Protein AF-A0A520KBU7-F1 (afdb_monomer_lite)

Sequence (267 aa):
MVQATLFIEAQANQPGAAMRSLQKMVDDMQSSGVNIVDYEVSDEEKDEVEDNVAYSSFVEMTLEAPLREFLRLCMRVTPSSMEILEGEQEIPANDALYVMGDVCKIIGGCCESAGVRLPMPETQFGDEKQREPGIDEEELHEFLDEGYIHFKFVTKVAGDEDIVTRDILRVLNVMGTYVNKVKLKEDGDQSDGFSGLAAVEAIVPNIETLFEVVLHFSPLAMSIEYPEVLRFTLVDIQNLAINMSSLVTDITNYVATKRYKSLNERR

Radius of gyration: 21.59 Å; chains: 1; bounding box: 50×53×60 Å

pLDDT: mean 88.59, std 12.67, range [37.0, 98.56]

Secondary structure (DSSP, 8-state):
-EEEEEEEEEEESSTTHHHHHHHHHHHHHHHTT-EEEEEEEPPPEEEEETTEEEEEEEEEEEEEE-HHHHHHHHHHH--SEEEEEE--EEEEHHHHHHHHHHHHHHHHHHHHHHT--PPPPP--TT--S-SSS---HHHHHHHHHTT-EEEEEEEEEES-HHHHHHHHHHHHHHTT-EEEEEEEEE-S--SSS-EEEEEEEEEESSHHHHHHHHHHH--SEEEEEE-SEEEE-HHHHHHHHHHHHHHHHHHHHHHHHHHHHHHHTT-

Structure (mmCIF, N/CA/C/O backbone):
data_AF-A0A520KBU7-F1
#
_entry.id   AF-A0A520KBU7-F1
#
loop_
_atom_site.group_PDB
_atom_site.id
_atom_site.type_symbol
_atom_site.label_atom_id
_atom_site.label_alt_id
_atom_site.label_comp_id
_atom_site.label_asym_id
_atom_site.label_entity_id
_atom_site.label_seq_id
_atom_site.pdbx_PDB_ins_code
_atom_site.Cartn_x
_atom_site.Cartn_y
_atom_site.Cartn_z
_atom_site.occupancy
_atom_site.B_iso_or_equiv
_atom_site.auth_seq_id
_atom_site.auth_comp_id
_atom_site.auth_asym_id
_atom_site.auth_atom_id
_atom_site.pdbx_PDB_model_num
ATOM 1 N N . MET A 1 1 ? -9.820 -14.369 3.088 1.00 92.88 1 MET A N 1
ATOM 2 C CA . MET A 1 1 ? -10.311 -13.332 4.022 1.00 92.88 1 MET A CA 1
ATOM 3 C C . MET A 1 1 ? -9.161 -12.998 4.943 1.00 92.88 1 MET A C 1
ATOM 5 O O . MET A 1 1 ? -8.411 -13.910 5.252 1.00 92.88 1 MET A O 1
ATOM 9 N N . VAL A 1 2 ? -8.993 -11.734 5.311 1.00 97.25 2 VAL A N 1
ATOM 10 C CA . VAL A 1 2 ? -8.033 -11.287 6.324 1.00 97.25 2 VAL A CA 1
ATOM 11 C C . VAL A 1 2 ? -8.777 -11.183 7.646 1.00 97.25 2 VAL A C 1
ATOM 13 O O . VAL A 1 2 ? -9.834 -10.553 7.678 1.00 97.25 2 VAL A O 1
ATOM 16 N N . GLN A 1 3 ? -8.235 -11.794 8.693 1.00 98.12 3 GLN A N 1
ATOM 17 C CA . GLN A 1 3 ? -8.684 -11.630 10.069 1.00 98.12 3 GLN A CA 1
ATOM 18 C C . GLN A 1 3 ? -7.595 -10.892 10.842 1.00 98.12 3 GLN A C 1
ATOM 20 O O . GLN A 1 3 ? -6.426 -11.279 10.788 1.00 98.12 3 GLN A O 1
ATOM 25 N N . ALA A 1 4 ? -7.967 -9.823 11.537 1.00 97.88 4 ALA A N 1
ATOM 26 C CA . ALA A 1 4 ? -7.010 -8.992 12.251 1.00 97.88 4 ALA A CA 1
ATOM 27 C C . ALA A 1 4 ? -7.618 -8.369 13.502 1.00 97.88 4 ALA A C 1
ATOM 29 O O . ALA A 1 4 ? -8.793 -7.987 13.498 1.00 97.88 4 ALA A O 1
ATOM 30 N N . THR A 1 5 ? -6.777 -8.201 14.518 1.00 97.81 5 THR A N 1
ATOM 31 C CA . THR A 1 5 ? -7.067 -7.388 15.698 1.00 97.81 5 THR A CA 1
ATOM 32 C C . THR A 1 5 ? -6.482 -5.999 15.489 1.00 97.81 5 THR A C 1
ATOM 34 O O . THR A 1 5 ? -5.289 -5.852 15.229 1.00 97.81 5 THR A O 1
ATOM 37 N N . LEU A 1 6 ? -7.324 -4.972 15.562 1.00 97.44 6 LEU A N 1
ATOM 38 C CA . LEU A 1 6 ? -6.943 -3.570 15.445 1.00 97.44 6 LEU A CA 1
ATOM 39 C C . LEU A 1 6 ? -7.015 -2.898 16.813 1.00 97.44 6 LEU A C 1
ATOM 41 O O . LEU A 1 6 ? -8.004 -3.058 17.527 1.00 97.44 6 LEU A O 1
ATOM 45 N N . PHE A 1 7 ? -6.015 -2.075 17.113 1.00 96.75 7 PHE A N 1
ATOM 46 C CA . PHE A 1 7 ? -5.993 -1.205 18.282 1.00 96.75 7 PHE A CA 1
ATOM 47 C C . PHE A 1 7 ? -6.084 0.240 17.813 1.00 96.75 7 PHE A C 1
ATOM 49 O O . PHE A 1 7 ? -5.247 0.700 17.034 1.00 96.75 7 PHE A O 1
ATOM 56 N N . ILE A 1 8 ? -7.106 0.961 18.264 1.00 95.56 8 ILE A N 1
ATOM 57 C CA . ILE A 1 8 ? -7.345 2.349 17.859 1.00 95.56 8 ILE A CA 1
ATOM 58 C C . ILE A 1 8 ? -7.440 3.209 19.109 1.00 95.56 8 ILE A C 1
ATOM 60 O O . ILE A 1 8 ? -8.269 2.949 19.978 1.00 95.56 8 ILE A O 1
ATOM 64 N N . GLU A 1 9 ? -6.615 4.247 19.177 1.00 93.56 9 GLU A N 1
ATOM 65 C CA . GLU A 1 9 ? -6.618 5.212 20.273 1.00 93.56 9 GLU A CA 1
ATOM 66 C C . GLU A 1 9 ? -7.315 6.509 19.850 1.00 93.56 9 GLU A C 1
ATOM 68 O O . GLU A 1 9 ? -7.149 6.997 18.729 1.00 93.56 9 GLU A O 1
ATOM 73 N N . ALA A 1 10 ? -8.076 7.098 20.768 1.00 92.62 10 ALA A N 1
ATOM 74 C CA . ALA A 1 10 ? -8.594 8.448 20.626 1.00 92.62 10 ALA A CA 1
ATOM 75 C C . ALA A 1 10 ? -8.246 9.286 21.854 1.00 92.62 10 ALA A C 1
ATOM 77 O O . ALA A 1 10 ? -8.320 8.815 22.987 1.00 92.62 10 ALA A O 1
ATOM 78 N N . GLN A 1 11 ? -7.945 10.563 21.618 1.00 91.62 11 GLN A N 1
ATOM 79 C CA . GLN A 1 11 ? -7.709 11.548 22.666 1.00 91.62 11 GLN A CA 1
ATOM 80 C C . GLN A 1 11 ? -8.619 12.765 22.486 1.00 91.62 11 GLN A C 1
ATOM 82 O O . GLN A 1 11 ? -8.895 13.205 21.366 1.00 91.62 11 GLN A O 1
ATOM 87 N N . ALA A 1 12 ? -9.086 13.329 23.598 1.00 90.94 12 ALA A N 1
ATOM 88 C CA . ALA A 1 12 ? -9.949 14.502 23.619 1.00 90.94 12 ALA A CA 1
ATOM 89 C C . ALA A 1 12 ? -9.667 15.405 24.828 1.00 90.94 12 ALA A C 1
ATOM 91 O O . ALA A 1 12 ? -9.071 15.002 25.816 1.00 90.94 12 ALA A O 1
ATOM 92 N N . ASN A 1 13 ? -10.147 16.648 24.771 1.00 89.38 13 ASN A N 1
ATOM 93 C CA . ASN A 1 13 ? -10.040 17.621 25.866 1.00 89.38 13 ASN A CA 1
ATOM 94 C C . ASN A 1 13 ? -11.320 17.720 26.720 1.00 89.38 13 ASN A C 1
ATOM 96 O O . ASN A 1 13 ? -11.446 18.618 27.555 1.00 89.38 13 ASN A O 1
ATOM 100 N N . GLN A 1 14 ? -12.297 16.840 26.484 1.00 90.44 14 GLN A N 1
ATOM 101 C CA . GLN A 1 14 ? -13.576 16.815 27.188 1.00 90.44 14 GLN A CA 1
ATOM 102 C C . GLN A 1 14 ? -13.893 15.409 27.706 1.00 90.44 14 GLN A C 1
ATOM 104 O O . GLN A 1 14 ? -13.741 14.457 26.941 1.00 90.44 14 GLN A O 1
ATOM 109 N N . PRO A 1 15 ? -14.444 15.288 28.929 1.00 91.44 15 PRO A N 1
ATOM 110 C CA . PRO A 1 15 ? -14.872 14.004 29.468 1.00 91.44 15 PRO A CA 1
ATOM 111 C C . PRO A 1 15 ? -15.869 13.256 28.565 1.00 91.44 15 PRO A C 1
ATOM 113 O O . PRO A 1 15 ? -16.866 13.801 28.058 1.00 91.44 15 PRO A O 1
ATOM 116 N N . GLY A 1 16 ? -15.610 11.969 28.402 1.00 91.62 16 GLY A N 1
ATOM 117 C CA . GLY A 1 16 ? -16.318 10.982 27.599 1.00 91.62 16 GLY A CA 1
ATOM 118 C C . GLY A 1 16 ? -16.251 11.217 26.092 1.00 91.62 16 GLY A C 1
ATOM 119 O O . GLY A 1 16 ? -16.972 10.545 25.354 1.00 91.62 16 GLY A O 1
ATOM 120 N N . ALA A 1 17 ? -15.510 12.216 25.608 1.00 92.75 17 ALA A N 1
ATOM 121 C CA . ALA A 1 17 ? -15.493 12.537 24.185 1.00 92.75 17 ALA A CA 1
ATOM 122 C C . ALA A 1 17 ? -14.670 11.527 23.378 1.00 92.75 17 ALA A C 1
ATOM 124 O O . ALA A 1 17 ? -15.099 11.188 22.273 1.00 92.75 17 ALA A O 1
ATOM 125 N N . ALA A 1 18 ? -13.564 11.012 23.928 1.00 93.31 18 ALA A N 1
ATOM 126 C CA . ALA A 1 18 ? -12.753 9.996 23.261 1.00 93.31 18 ALA A CA 1
ATOM 127 C C . ALA A 1 18 ? -13.546 8.687 23.137 1.00 93.31 18 ALA A C 1
ATOM 129 O O . ALA A 1 18 ? -13.783 8.208 22.027 1.00 93.31 18 ALA A O 1
ATOM 130 N N . MET A 1 19 ? -14.095 8.207 24.257 1.00 95.06 19 MET A N 1
ATOM 131 C CA . MET A 1 19 ? -14.912 6.988 24.306 1.00 95.06 19 MET A CA 1
ATOM 132 C C . MET A 1 19 ? -16.133 7.063 23.370 1.00 95.06 19 MET A C 1
ATOM 134 O O . MET A 1 19 ? -16.386 6.146 22.592 1.00 95.06 19 MET A O 1
ATOM 138 N N . ARG A 1 20 ? -16.884 8.179 23.372 1.00 94.62 20 ARG A N 1
ATOM 139 C CA . ARG A 1 20 ? -18.032 8.358 22.455 1.00 94.62 20 ARG A CA 1
ATOM 140 C C . ARG A 1 20 ? -17.616 8.368 20.985 1.00 94.62 20 ARG A C 1
ATOM 142 O O . ARG A 1 20 ? -18.389 7.916 20.144 1.00 94.62 20 ARG A O 1
ATOM 149 N N . SER A 1 21 ? -16.440 8.912 20.671 1.00 94.62 21 SER A N 1
ATOM 150 C CA . SER A 1 21 ? -15.916 8.923 19.304 1.00 94.62 21 SER A CA 1
ATOM 151 C C . SER A 1 21 ? -15.596 7.508 18.826 1.00 94.62 21 SER A C 1
ATOM 153 O O . SER A 1 21 ? -15.982 7.148 17.715 1.00 94.62 21 SER A O 1
ATOM 155 N N . LEU A 1 22 ? -14.952 6.697 19.672 1.00 96.19 22 LEU A N 1
ATOM 156 C CA . LEU A 1 22 ? -14.642 5.299 19.365 1.00 96.19 22 LEU A CA 1
ATOM 157 C C . LEU A 1 22 ? -15.906 4.444 19.258 1.00 96.19 22 LEU A C 1
ATOM 159 O O . LEU A 1 22 ? -16.062 3.721 18.279 1.00 96.19 22 LEU A O 1
ATOM 163 N N . GLN A 1 23 ? -16.862 4.596 20.180 1.00 96.19 23 GLN A N 1
ATOM 164 C CA . GLN A 1 23 ? -18.132 3.869 20.096 1.00 96.19 23 GLN A CA 1
ATOM 165 C C . GLN A 1 23 ? -18.875 4.194 18.798 1.00 96.19 23 GLN A C 1
ATOM 167 O O . GLN A 1 23 ? -19.321 3.297 18.090 1.00 96.19 23 GLN A O 1
ATOM 172 N N . LYS A 1 24 ? -18.942 5.479 18.436 1.00 95.69 24 LYS A N 1
ATOM 173 C CA . LYS A 1 24 ? -19.554 5.892 17.174 1.00 95.69 24 LYS A CA 1
ATOM 174 C C . LYS A 1 24 ? -18.821 5.302 15.964 1.00 95.69 24 LYS A C 1
ATOM 176 O O . LYS A 1 24 ? -19.475 4.898 15.010 1.00 95.69 24 LYS A O 1
ATOM 181 N N . MET A 1 25 ? -17.488 5.252 15.991 1.00 95.81 25 MET A N 1
ATOM 182 C CA . MET A 1 25 ? -16.697 4.625 14.928 1.00 95.81 25 MET A CA 1
ATOM 183 C C . MET A 1 25 ? -17.085 3.152 14.750 1.00 95.81 25 MET A C 1
ATOM 185 O O . MET A 1 25 ? -17.328 2.731 13.619 1.00 95.81 25 MET A O 1
ATOM 189 N N . VAL A 1 26 ? -17.195 2.393 15.845 1.00 95.88 26 VAL A N 1
ATOM 190 C CA . VAL A 1 26 ? -17.628 0.986 15.816 1.00 95.88 26 VAL A CA 1
ATOM 191 C C . VAL A 1 26 ? -19.048 0.861 15.256 1.00 95.88 26 VAL A C 1
ATOM 193 O O . VAL A 1 26 ? -19.271 0.076 14.332 1.00 95.88 26 VAL A O 1
ATOM 196 N N . ASP A 1 27 ? -19.988 1.678 15.736 1.00 95.38 27 ASP A N 1
ATOM 197 C CA . ASP A 1 27 ? -21.384 1.671 15.274 1.00 95.38 27 ASP A CA 1
ATOM 198 C C . ASP A 1 27 ? -21.484 1.973 13.762 1.00 95.38 27 ASP A C 1
ATOM 200 O O . ASP A 1 27 ? -22.228 1.316 13.022 1.00 95.38 27 ASP A O 1
ATOM 204 N N . ASP A 1 28 ? -20.703 2.946 13.278 1.00 95.00 28 ASP A N 1
ATOM 205 C CA . ASP A 1 28 ? -20.626 3.325 11.864 1.00 95.00 28 ASP A CA 1
ATOM 206 C C . ASP A 1 28 ? -20.006 2.193 11.016 1.00 95.00 28 ASP A C 1
ATOM 208 O O . ASP A 1 28 ? -20.449 1.939 9.887 1.00 95.00 28 ASP A O 1
ATOM 212 N N . MET A 1 29 ? -19.007 1.473 11.545 1.00 94.50 29 MET A N 1
ATOM 213 C CA . MET A 1 29 ? -18.401 0.305 10.892 1.00 94.50 29 MET A CA 1
ATOM 214 C C . MET A 1 29 ? -19.395 -0.850 10.757 1.00 94.50 29 MET A C 1
ATOM 216 O O . MET A 1 29 ? -19.566 -1.368 9.650 1.00 94.50 29 MET A O 1
ATOM 220 N N . GLN A 1 30 ? -20.098 -1.202 11.834 1.00 93.62 30 GLN A N 1
ATOM 221 C CA . GLN A 1 30 ? -21.131 -2.243 11.815 1.00 93.62 30 GLN A CA 1
ATOM 222 C C . GLN A 1 30 ? -22.266 -1.881 10.852 1.00 93.62 30 GLN A C 1
ATOM 224 O O . GLN A 1 30 ? -22.678 -2.699 10.029 1.00 93.62 30 GLN A O 1
ATOM 229 N N . SER A 1 31 ? -22.720 -0.625 10.880 1.00 93.88 31 SER A N 1
ATOM 230 C CA . SER A 1 31 ? -23.761 -0.117 9.973 1.00 93.88 31 SER A CA 1
ATOM 231 C C . SER A 1 31 ? -23.329 -0.126 8.503 1.00 93.88 31 SER A C 1
ATOM 233 O O . SER A 1 31 ? -24.170 -0.216 7.609 1.00 93.88 31 SER A O 1
ATOM 235 N N . SER A 1 32 ? -22.020 -0.054 8.244 1.00 91.12 32 SER A N 1
ATOM 236 C CA . SER A 1 32 ? -21.433 -0.166 6.903 1.00 91.12 32 SER A CA 1
ATOM 237 C C . SER A 1 32 ? -21.265 -1.616 6.430 1.00 91.12 32 SER A C 1
ATOM 239 O O . SER A 1 32 ? -20.830 -1.823 5.300 1.00 91.12 32 SER A O 1
ATOM 241 N N . GLY A 1 33 ? -21.598 -2.607 7.264 1.00 91.69 33 GLY A N 1
ATOM 242 C CA . GLY A 1 33 ? -21.489 -4.030 6.937 1.00 91.69 33 GLY A CA 1
ATOM 243 C C . GLY A 1 33 ? -20.124 -4.658 7.224 1.00 91.69 33 GLY A C 1
ATOM 244 O O . GLY A 1 33 ? -19.874 -5.765 6.757 1.00 91.69 33 GLY A O 1
ATOM 245 N N . VAL A 1 34 ? -19.249 -3.987 7.984 1.00 94.06 34 VAL A N 1
ATOM 246 C CA . VAL A 1 34 ? -17.970 -4.574 8.412 1.00 94.06 34 VAL A CA 1
ATOM 247 C C . VAL A 1 34 ? -18.241 -5.728 9.377 1.00 94.06 34 VAL A C 1
ATOM 249 O O . VAL A 1 34 ? -18.970 -5.557 10.355 1.00 94.06 34 VAL A O 1
ATOM 252 N N . ASN A 1 35 ? -17.639 -6.892 9.125 1.00 95.94 35 ASN A N 1
ATOM 253 C CA . ASN A 1 35 ? -17.755 -8.050 10.007 1.00 95.94 35 ASN A CA 1
ATOM 254 C C . ASN A 1 35 ? -16.817 -7.897 11.215 1.00 95.94 35 ASN A C 1
ATOM 256 O O . ASN A 1 35 ? -15.639 -8.241 11.134 1.00 95.94 35 ASN A O 1
ATOM 260 N N . ILE A 1 36 ? -17.337 -7.348 12.314 1.00 96.06 36 ILE A N 1
ATOM 261 C CA . ILE A 1 36 ? -16.636 -7.260 13.601 1.00 96.06 36 ILE A CA 1
ATOM 262 C C . ILE A 1 36 ? -16.979 -8.513 14.409 1.00 96.06 36 ILE A C 1
ATOM 264 O O . ILE A 1 36 ? -18.143 -8.730 14.745 1.00 96.06 36 ILE A O 1
ATOM 268 N N . VAL A 1 37 ? -15.968 -9.333 14.689 1.00 95.62 37 VAL A N 1
ATOM 269 C CA . VAL A 1 37 ? -16.091 -10.590 15.441 1.00 95.62 37 VAL A CA 1
ATOM 270 C C . VAL A 1 37 ? -16.263 -10.303 16.928 1.00 95.62 37 VAL A C 1
ATOM 272 O O . VAL A 1 37 ? -17.134 -10.885 17.571 1.00 95.62 37 VAL A O 1
ATOM 275 N N . ASP A 1 38 ? -15.446 -9.392 17.450 1.00 95.88 38 ASP A N 1
ATOM 276 C CA . ASP A 1 38 ? -15.474 -8.943 18.837 1.00 95.88 38 ASP A CA 1
ATOM 277 C C . ASP A 1 38 ? -14.877 -7.537 18.944 1.00 95.88 38 ASP A C 1
ATOM 279 O O . ASP A 1 38 ? -14.065 -7.144 18.097 1.00 95.88 38 ASP A O 1
ATOM 283 N N . TYR A 1 39 ? -15.291 -6.772 19.953 1.00 97.06 39 TYR A N 1
ATOM 284 C CA . TYR A 1 39 ? -14.662 -5.496 20.276 1.00 97.06 39 TYR A CA 1
ATOM 285 C C . TYR A 1 39 ? -14.858 -5.111 21.744 1.00 97.06 39 TYR A C 1
ATOM 287 O O . TYR A 1 39 ? -15.919 -5.335 22.330 1.00 97.06 39 TYR A O 1
ATOM 295 N N . GLU A 1 40 ? -13.864 -4.428 22.300 1.00 96.62 40 GLU A N 1
ATOM 296 C CA . GLU A 1 40 ? -13.909 -3.834 23.631 1.00 96.62 40 GLU A CA 1
ATOM 297 C C . GLU A 1 40 ? -13.468 -2.373 23.547 1.00 96.62 40 GLU A C 1
ATOM 299 O O . GLU A 1 40 ? -12.388 -2.065 23.044 1.00 96.62 40 GLU A O 1
ATOM 304 N N . VAL A 1 41 ? -14.322 -1.462 24.022 1.00 95.50 41 VAL A N 1
ATOM 305 C CA . VAL A 1 41 ? -13.970 -0.047 24.198 1.00 95.50 41 VAL A CA 1
ATOM 306 C C . VAL A 1 41 ? -13.595 0.155 25.657 1.00 95.50 41 VAL A C 1
ATOM 308 O O . VAL A 1 41 ? -14.398 -0.139 26.544 1.00 95.50 41 VAL A O 1
ATOM 311 N N . SER A 1 42 ? -12.393 0.666 25.897 1.00 93.44 42 SER A N 1
ATOM 312 C CA . SER A 1 42 ? -11.903 0.934 27.241 1.00 93.44 42 SER A CA 1
ATOM 313 C C . SER A 1 42 ? -12.686 2.060 27.909 1.00 93.44 42 SER A C 1
ATOM 315 O O . SER A 1 42 ? -13.158 2.998 27.253 1.00 93.44 42 SER A O 1
ATOM 317 N N . ASP A 1 43 ? -12.717 2.032 29.240 1.00 91.50 43 ASP A N 1
ATOM 318 C CA . ASP A 1 43 ? -13.027 3.232 30.009 1.00 91.50 43 ASP A CA 1
ATOM 319 C C . ASP A 1 43 ? -12.033 4.355 29.664 1.00 91.50 43 ASP A C 1
ATOM 321 O O . ASP A 1 43 ? -10.919 4.120 29.184 1.00 91.50 43 ASP A O 1
ATOM 325 N N . GLU A 1 44 ? -12.466 5.597 29.871 1.00 90.69 44 GLU A N 1
ATOM 326 C CA . GLU A 1 44 ? -11.656 6.769 29.559 1.00 90.69 44 GLU A CA 1
ATOM 327 C C . GLU A 1 44 ? -10.669 7.062 30.698 1.00 90.69 44 GLU A C 1
ATOM 329 O O . GLU A 1 44 ? -11.068 7.241 31.855 1.00 90.69 44 GLU A O 1
ATOM 334 N N . GLU A 1 45 ? -9.385 7.147 30.367 1.00 91.12 45 GLU A N 1
ATOM 335 C CA . GLU A 1 45 ? -8.326 7.553 31.281 1.00 91.12 45 GLU A CA 1
ATOM 336 C C . GLU A 1 45 ? -8.118 9.068 31.198 1.00 91.12 45 GLU A C 1
ATOM 338 O O . GLU A 1 45 ? -8.260 9.691 30.145 1.00 91.12 45 GLU A O 1
ATOM 343 N N . LYS A 1 46 ? -7.830 9.691 32.343 1.00 89.94 46 LYS A N 1
ATOM 344 C CA . LYS A 1 46 ? -7.572 11.129 32.434 1.00 89.94 46 LYS A CA 1
ATOM 345 C C . LYS A 1 46 ? -6.086 11.352 32.671 1.00 89.94 46 LYS A C 1
ATOM 347 O O . LYS A 1 46 ? -5.592 11.058 33.758 1.00 89.94 46 LYS A O 1
ATOM 352 N N . ASP A 1 47 ? -5.440 11.987 31.707 1.00 85.06 47 ASP A N 1
ATOM 353 C CA . ASP A 1 47 ? -4.044 12.392 31.775 1.00 85.06 47 ASP A CA 1
ATOM 354 C C . ASP A 1 47 ? -3.932 13.890 32.070 1.00 85.06 47 ASP A C 1
ATOM 356 O O . ASP A 1 47 ? -4.458 14.744 31.351 1.00 85.06 47 ASP A O 1
ATOM 360 N N . GLU A 1 48 ? -3.231 14.223 33.152 1.00 81.88 48 GLU A N 1
ATOM 361 C CA . GLU A 1 48 ? -2.884 15.601 33.500 1.00 81.88 48 GLU A CA 1
ATOM 362 C C . GLU A 1 48 ? -1.425 15.859 33.106 1.00 81.88 48 GLU A C 1
ATOM 364 O O . GLU A 1 48 ? -0.499 15.358 33.747 1.00 81.88 48 GLU A O 1
ATOM 369 N N . VAL A 1 49 ? -1.214 16.641 32.042 1.00 73.06 49 VAL A N 1
ATOM 370 C CA . VAL A 1 49 ? 0.119 17.053 31.580 1.00 73.06 49 VAL A CA 1
ATOM 371 C C . VAL A 1 49 ? 0.227 18.570 31.692 1.00 73.06 49 VAL A C 1
ATOM 373 O O . VAL A 1 49 ? -0.386 19.311 30.924 1.00 73.06 49 VAL A O 1
ATOM 376 N N . GLU A 1 50 ? 1.027 19.028 32.657 1.00 80.25 50 GLU A N 1
ATOM 377 C CA . GLU A 1 50 ? 1.155 20.445 33.029 1.00 80.25 50 GLU A CA 1
ATOM 378 C C . GLU A 1 50 ? -0.216 21.089 33.338 1.00 80.25 50 GLU A C 1
ATOM 380 O O . GLU A 1 50 ? -0.888 20.661 34.274 1.00 80.25 50 GLU A O 1
ATOM 385 N N . ASP A 1 51 ? -0.631 22.099 32.562 1.00 71.38 51 ASP A N 1
ATOM 386 C CA . ASP A 1 51 ? -1.917 22.806 32.682 1.00 71.38 51 ASP A CA 1
ATOM 387 C C . ASP A 1 51 ? -3.009 22.245 31.742 1.00 71.38 51 ASP A C 1
ATOM 389 O O . ASP A 1 51 ? -4.109 22.799 31.658 1.00 71.38 51 ASP A O 1
ATOM 393 N N . ASN A 1 52 ? -2.726 21.160 31.010 1.00 77.00 52 ASN A N 1
ATOM 394 C CA . ASN A 1 52 ? -3.670 20.538 30.084 1.00 77.00 52 ASN A CA 1
ATOM 395 C C . ASN A 1 52 ? -4.202 19.212 30.629 1.00 77.00 52 ASN A C 1
ATOM 397 O O . ASN A 1 52 ? -3.461 18.365 31.123 1.00 77.00 52 ASN A O 1
ATOM 401 N N . VAL A 1 53 ? -5.512 19.025 30.473 1.00 84.50 53 VAL A N 1
ATOM 402 C CA . VAL A 1 53 ? -6.180 17.750 30.731 1.00 84.50 53 VAL A CA 1
ATOM 403 C C . VAL A 1 53 ? -6.495 17.094 29.396 1.00 84.50 53 VAL A C 1
ATOM 405 O O . VAL A 1 53 ? -7.226 17.670 28.582 1.00 84.50 53 VAL A O 1
ATOM 408 N N . ALA A 1 54 ? -5.968 15.893 29.201 1.00 89.12 54 ALA A N 1
ATOM 409 C CA . ALA A 1 54 ? -6.327 15.005 28.112 1.00 89.12 54 ALA A CA 1
ATOM 410 C C . ALA A 1 54 ? -7.142 13.829 28.658 1.00 89.12 54 ALA A C 1
ATOM 412 O O . ALA A 1 54 ? -6.965 13.388 29.791 1.00 89.12 54 ALA A O 1
ATOM 413 N N . TYR A 1 55 ? -8.071 13.360 27.841 1.00 92.31 55 TYR A N 1
ATOM 414 C CA . TYR A 1 55 ? -8.863 12.171 28.083 1.00 92.31 55 TYR A CA 1
ATOM 415 C C . TYR A 1 55 ? -8.587 11.195 26.949 1.00 92.31 55 TYR A C 1
ATOM 417 O O . TYR A 1 55 ? -8.754 11.571 25.785 1.00 92.31 55 TYR A O 1
ATOM 425 N N . SER A 1 56 ? -8.158 9.985 27.274 1.00 92.81 56 SER A N 1
ATOM 426 C CA . SER A 1 56 ? -7.766 8.948 26.324 1.00 92.81 56 SER A CA 1
ATOM 427 C C . SER A 1 56 ? -8.652 7.717 26.493 1.00 92.81 56 SER A C 1
ATOM 429 O O . SER A 1 56 ? -9.136 7.407 27.577 1.00 92.81 56 SER A O 1
ATOM 431 N N . SER A 1 57 ? -8.937 7.037 25.395 1.00 95.44 57 SER A N 1
ATOM 432 C CA . SER A 1 57 ? -9.642 5.755 25.381 1.00 95.44 57 SER A CA 1
ATOM 433 C C . SER A 1 57 ? -9.128 4.970 24.183 1.00 95.44 57 SER A C 1
ATOM 435 O O . SER A 1 57 ? -8.638 5.561 23.212 1.00 95.44 57 SER A O 1
ATOM 437 N N . PHE A 1 58 ? -9.222 3.650 24.246 1.00 96.06 58 PHE A N 1
ATOM 438 C CA . PHE A 1 58 ? -8.843 2.771 23.154 1.00 96.06 58 PHE A CA 1
ATOM 439 C C . PHE A 1 58 ? -9.960 1.781 22.846 1.00 96.06 58 PHE A C 1
ATOM 441 O O . PHE A 1 58 ? -10.791 1.459 23.693 1.00 96.06 58 PHE A O 1
ATOM 448 N N . VAL A 1 59 ? -9.985 1.305 21.607 1.00 97.25 59 VAL A N 1
ATOM 449 C CA . VAL A 1 59 ? -10.795 0.160 21.205 1.00 97.25 59 VAL A CA 1
ATOM 450 C C . VAL A 1 59 ? -9.878 -0.921 20.662 1.00 97.25 59 VAL A C 1
ATOM 452 O O . VAL A 1 59 ? -9.046 -0.662 19.790 1.00 97.25 59 VAL A O 1
ATOM 455 N N . GLU A 1 60 ? -10.047 -2.123 21.193 1.00 97.88 60 GLU A N 1
ATOM 456 C CA . GLU A 1 60 ? -9.529 -3.356 20.615 1.00 97.88 60 GLU A CA 1
ATOM 457 C C . GLU A 1 60 ? -10.673 -3.998 19.831 1.00 97.88 60 GLU A C 1
ATOM 459 O O . GLU A 1 60 ? -11.757 -4.198 20.375 1.00 97.88 60 GLU A O 1
ATOM 464 N N . MET A 1 61 ? -10.482 -4.268 18.539 1.00 97.19 61 MET A N 1
ATOM 465 C CA . MET A 1 61 ? -11.507 -4.913 17.715 1.00 97.19 61 MET A CA 1
ATOM 466 C C . MET A 1 61 ? -10.912 -5.992 16.824 1.00 97.19 61 MET A C 1
ATOM 468 O O . MET A 1 61 ? -9.939 -5.751 16.115 1.00 97.19 61 MET A O 1
ATOM 472 N N . THR A 1 62 ? -11.542 -7.161 16.800 1.00 97.88 62 THR A N 1
ATOM 473 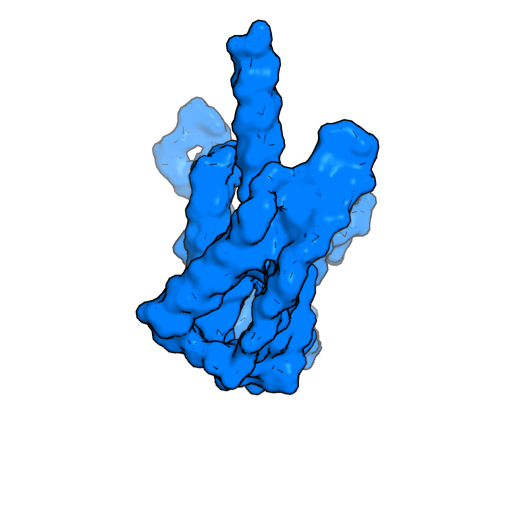C CA . THR A 1 62 ? -11.237 -8.214 15.829 1.00 97.88 62 THR A CA 1
ATOM 474 C C . THR A 1 62 ? -12.225 -8.125 14.677 1.00 97.88 62 THR A C 1
ATOM 476 O O . THR A 1 62 ? -13.439 -8.138 14.892 1.00 97.88 62 THR A O 1
ATOM 479 N N . LEU A 1 63 ? -11.728 -8.055 13.444 1.00 96.50 63 LEU A N 1
ATOM 480 C CA . LEU A 1 63 ? -12.567 -8.005 12.248 1.00 96.50 63 LEU A CA 1
ATOM 481 C C . LEU A 1 63 ? -12.114 -8.983 11.171 1.00 96.50 63 LEU A C 1
ATOM 483 O O . LEU A 1 63 ? -10.962 -9.415 11.141 1.00 96.50 63 LEU A O 1
ATOM 487 N N . GLU A 1 64 ? -13.031 -9.282 10.255 1.00 97.38 64 GLU A N 1
ATOM 488 C CA . GLU A 1 64 ? -12.779 -10.093 9.069 1.00 97.38 64 GLU A CA 1
ATOM 489 C C . GLU A 1 64 ? -13.214 -9.357 7.804 1.00 97.38 64 GLU A C 1
ATOM 491 O O . GLU A 1 64 ? -14.356 -8.910 7.687 1.00 97.38 64 GLU A O 1
ATOM 496 N N . ALA A 1 65 ? -12.324 -9.260 6.818 1.00 96.19 65 ALA A N 1
ATOM 497 C CA . ALA A 1 65 ? -12.630 -8.598 5.553 1.00 96.19 65 ALA A CA 1
ATOM 498 C C . ALA A 1 65 ? -11.836 -9.190 4.374 1.00 96.19 65 ALA A C 1
ATOM 500 O O . ALA A 1 65 ? -10.746 -9.736 4.558 1.00 96.19 65 ALA A O 1
ATOM 501 N N . PRO A 1 66 ? -12.324 -9.089 3.125 1.00 96.06 66 PRO A N 1
ATOM 502 C CA . PRO A 1 66 ? -11.488 -9.313 1.944 1.00 96.06 66 PRO A CA 1
ATOM 503 C C . PRO A 1 66 ? -10.284 -8.355 1.938 1.00 96.06 66 PRO A C 1
ATOM 505 O O . PRO A 1 66 ? -10.434 -7.210 2.349 1.00 96.06 66 PRO A O 1
ATOM 508 N N . LEU A 1 67 ? -9.119 -8.763 1.410 1.00 95.88 67 LEU A N 1
ATOM 509 C CA . LEU A 1 67 ? -7.876 -7.962 1.443 1.00 95.88 67 LEU A CA 1
ATOM 510 C C . LEU A 1 67 ? -8.070 -6.503 1.005 1.00 95.88 67 LEU A C 1
ATOM 512 O O . LEU A 1 67 ? -7.639 -5.571 1.678 1.00 95.88 67 LEU A O 1
ATOM 516 N N . ARG A 1 68 ? -8.762 -6.304 -0.122 1.00 95.25 68 ARG A N 1
ATOM 517 C CA . ARG A 1 68 ? -9.048 -4.972 -0.667 1.00 95.25 68 ARG A CA 1
ATOM 518 C C . ARG A 1 68 ? -9.845 -4.105 0.306 1.00 95.25 68 ARG A C 1
ATOM 520 O O . ARG A 1 68 ? -9.584 -2.914 0.425 1.00 95.25 68 ARG A O 1
ATOM 527 N N . GLU A 1 69 ? -10.843 -4.686 0.960 1.00 95.25 69 GLU A N 1
ATOM 528 C CA . GLU A 1 69 ? -11.675 -3.982 1.932 1.00 95.25 69 GLU A CA 1
ATOM 529 C C . GLU A 1 69 ? -10.913 -3.750 3.236 1.00 95.25 69 GLU A C 1
ATOM 531 O O . GLU A 1 69 ? -10.944 -2.638 3.752 1.00 95.25 69 GLU A O 1
ATOM 536 N N . PHE A 1 70 ? -10.156 -4.744 3.701 1.00 96.56 70 PHE A N 1
ATOM 537 C CA . PHE A 1 70 ? -9.289 -4.646 4.870 1.00 96.56 70 PHE A CA 1
ATOM 538 C C . PHE A 1 70 ? -8.341 -3.441 4.780 1.00 96.56 70 PHE A C 1
ATOM 540 O O . PHE A 1 70 ? -8.386 -2.559 5.634 1.00 96.56 70 PHE A O 1
ATOM 547 N N . LEU A 1 71 ? -7.570 -3.320 3.692 1.00 96.00 71 LEU A N 1
ATOM 548 C CA . LEU A 1 71 ? -6.648 -2.190 3.507 1.00 96.00 71 LEU A CA 1
ATOM 549 C C . LEU A 1 71 ? -7.377 -0.836 3.470 1.00 96.00 71 LEU A C 1
ATOM 551 O O . LEU A 1 71 ? -6.884 0.161 4.000 1.00 96.00 71 LEU A O 1
ATOM 555 N N . ARG A 1 72 ? -8.581 -0.788 2.885 1.00 94.94 72 ARG A N 1
ATOM 556 C CA . ARG A 1 72 ? -9.426 0.420 2.886 1.00 94.94 72 ARG A CA 1
ATOM 557 C C . ARG A 1 72 ? -9.932 0.777 4.276 1.00 94.94 72 ARG A C 1
ATOM 559 O O . ARG A 1 72 ? -10.026 1.962 4.589 1.00 94.94 72 ARG A O 1
ATOM 566 N N . LEU A 1 73 ? -10.274 -0.221 5.086 1.00 95.25 73 LEU A N 1
ATOM 567 C CA . LEU A 1 73 ? -10.680 -0.024 6.472 1.00 95.25 73 LEU A CA 1
ATOM 568 C C . LEU A 1 73 ? -9.520 0.535 7.290 1.00 95.25 73 LEU A C 1
ATOM 570 O O . LEU A 1 73 ? -9.719 1.552 7.947 1.00 95.25 73 LEU A O 1
ATOM 574 N N . CYS A 1 74 ? -8.320 -0.037 7.172 1.00 95.75 74 CYS A N 1
ATOM 575 C CA . CYS A 1 74 ? -7.123 0.454 7.859 1.00 95.75 74 CYS A CA 1
ATOM 576 C C . CYS A 1 74 ? -6.834 1.924 7.523 1.00 95.75 74 CYS A C 1
ATOM 578 O O . CYS A 1 74 ? -6.712 2.739 8.430 1.00 95.75 74 CYS A O 1
ATOM 580 N N . MET A 1 75 ? -6.872 2.313 6.242 1.00 94.00 75 MET A N 1
ATOM 581 C CA . MET A 1 75 ? -6.726 3.725 5.848 1.00 94.00 75 MET A CA 1
ATOM 582 C C . MET A 1 75 ? -7.838 4.642 6.379 1.00 94.00 75 MET A C 1
ATOM 584 O O . MET A 1 75 ? -7.628 5.843 6.508 1.00 94.00 75 MET A O 1
ATOM 588 N N . ARG A 1 76 ? -9.038 4.113 6.648 1.00 91.94 76 ARG A N 1
ATOM 589 C CA . ARG A 1 76 ? -10.174 4.900 7.151 1.00 91.94 76 ARG A CA 1
ATOM 590 C C . ARG A 1 76 ? -10.112 5.113 8.659 1.00 91.94 76 ARG A C 1
ATOM 592 O O . ARG A 1 76 ? -10.473 6.191 9.118 1.00 91.94 76 ARG A O 1
ATOM 599 N N . VAL A 1 77 ? -9.759 4.070 9.407 1.00 92.56 77 VAL A N 1
ATOM 600 C CA . VAL A 1 77 ? -9.813 4.070 10.879 1.00 92.56 77 VAL A CA 1
ATOM 601 C C . VAL A 1 77 ? -8.452 4.316 11.522 1.00 92.56 77 VAL A C 1
ATOM 603 O O . VAL A 1 77 ? -8.401 4.590 12.714 1.00 92.56 77 VAL A O 1
ATOM 606 N N . THR A 1 78 ? -7.381 4.237 10.724 1.00 93.25 78 THR A N 1
ATOM 607 C CA . THR A 1 78 ? -5.994 4.551 11.087 1.00 93.25 78 THR A CA 1
ATOM 608 C C . THR A 1 78 ? -5.599 3.957 12.441 1.00 93.25 78 THR A C 1
ATOM 610 O O . THR A 1 78 ? -5.378 4.707 13.391 1.00 93.25 78 THR A O 1
ATOM 613 N N . PRO A 1 79 ? -5.575 2.618 12.564 1.00 94.50 79 PRO A N 1
ATOM 6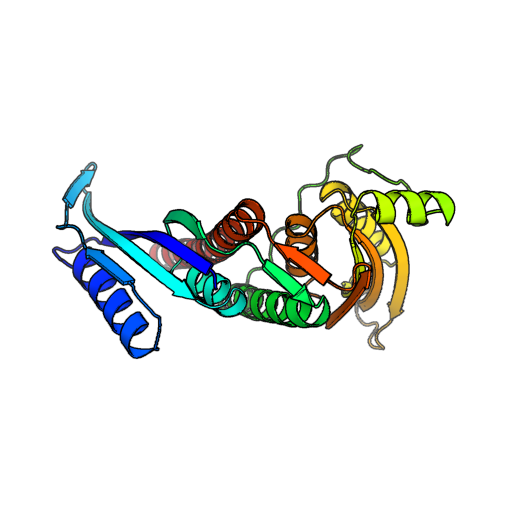14 C CA . PRO A 1 79 ? -5.249 1.969 13.826 1.00 94.50 79 PRO A CA 1
ATOM 615 C C . PRO A 1 79 ? -3.834 2.333 14.289 1.00 94.50 79 PRO A C 1
ATOM 617 O O . PRO A 1 79 ? -2.916 2.445 13.475 1.00 94.50 79 PRO A O 1
ATOM 620 N N . SER A 1 80 ? -3.667 2.488 15.602 1.00 91.88 80 SER A N 1
ATOM 621 C CA . SER A 1 80 ? -2.383 2.759 16.257 1.00 91.88 80 SER A CA 1
ATOM 622 C C . SER A 1 80 ? -1.446 1.552 16.168 1.00 91.88 80 SER A C 1
ATOM 624 O O . SER A 1 80 ? -0.234 1.702 16.026 1.00 91.88 80 SER A O 1
ATOM 626 N N . SER A 1 81 ? -2.010 0.346 16.238 1.00 94.12 81 SER A N 1
ATOM 627 C CA . SER A 1 81 ? -1.319 -0.916 15.983 1.00 94.12 81 SER A CA 1
ATOM 628 C C . SER A 1 81 ? -2.312 -1.980 15.512 1.00 94.12 81 SER A C 1
ATOM 630 O O . SER A 1 81 ? -3.531 -1.809 15.601 1.00 94.12 81 SER A O 1
ATOM 632 N N . MET A 1 82 ? -1.798 -3.080 14.967 1.00 95.31 82 MET A N 1
ATOM 633 C CA . MET A 1 82 ? -2.616 -4.215 14.551 1.00 95.31 82 MET A CA 1
ATOM 634 C C . MET A 1 82 ? -1.831 -5.520 14.603 1.00 95.31 82 MET A C 1
ATOM 636 O O . MET A 1 82 ? -0.604 -5.512 14.500 1.00 95.31 82 MET A O 1
ATOM 640 N N . GLU A 1 83 ? -2.563 -6.623 14.686 1.00 95.94 83 GLU A N 1
ATOM 641 C CA . GLU A 1 83 ? -2.056 -7.983 14.542 1.00 95.94 83 GLU A CA 1
ATOM 642 C C . GLU A 1 83 ? -2.873 -8.710 13.472 1.00 95.94 83 GLU A C 1
ATOM 644 O O . GLU A 1 83 ? -4.101 -8.782 13.561 1.00 95.94 83 GLU A O 1
ATOM 649 N N . ILE A 1 84 ? -2.203 -9.241 12.446 1.00 97.31 84 ILE A N 1
ATOM 650 C CA . ILE A 1 84 ? -2.855 -10.086 11.438 1.00 97.31 84 ILE A CA 1
ATOM 651 C C . ILE A 1 84 ? -2.866 -11.533 11.936 1.00 97.31 84 ILE A C 1
ATOM 653 O O . ILE A 1 84 ? -1.816 -12.164 12.047 1.00 97.31 84 ILE A O 1
ATOM 657 N N . LEU A 1 85 ? -4.060 -12.061 12.205 1.00 96.25 85 LEU A N 1
ATOM 658 C CA . LEU A 1 85 ? -4.264 -13.417 12.722 1.00 96.25 85 LEU A CA 1
ATOM 659 C C . LEU A 1 85 ? -4.284 -14.445 11.586 1.00 96.25 85 LEU A C 1
ATOM 661 O O . LEU A 1 85 ? -3.641 -15.490 11.660 1.00 96.25 85 LEU A O 1
ATOM 665 N N . GLU A 1 86 ? -4.999 -14.123 10.507 1.00 95.94 86 GLU A N 1
ATOM 666 C CA . GLU A 1 86 ? -5.127 -14.958 9.314 1.00 95.94 86 GLU A CA 1
ATOM 667 C C . GLU A 1 86 ? -5.240 -14.084 8.062 1.00 95.94 86 GLU A C 1
ATOM 669 O O . GLU A 1 86 ? -5.676 -12.932 8.121 1.00 95.94 86 GLU A O 1
ATOM 674 N N . GLY A 1 87 ? -4.905 -14.641 6.897 1.00 93.50 87 GLY A N 1
ATOM 675 C CA . GLY A 1 87 ? -5.161 -13.958 5.629 1.00 93.50 87 GLY A CA 1
ATOM 676 C C . GLY A 1 87 ? -4.099 -14.075 4.554 1.00 93.50 87 GLY A C 1
ATOM 677 O O . GLY A 1 87 ? -4.218 -13.349 3.565 1.00 93.50 87 GLY A O 1
ATOM 678 N N . GLU A 1 88 ? -3.113 -14.970 4.698 1.00 96.06 88 GLU A N 1
ATOM 679 C CA . GLU A 1 88 ? -2.240 -15.299 3.570 1.00 96.06 88 GLU A CA 1
ATOM 680 C C . GLU A 1 88 ? -3.087 -15.691 2.364 1.00 96.06 88 GLU A C 1
ATOM 682 O O . GLU A 1 88 ? -4.013 -16.503 2.464 1.00 96.06 88 GLU A O 1
ATOM 687 N N . GLN A 1 89 ? -2.793 -15.081 1.224 1.00 95.44 89 GLN A N 1
ATOM 688 C CA . GLN A 1 89 ? -3.575 -15.314 0.024 1.00 95.44 89 GLN A CA 1
ATOM 689 C C . GLN A 1 89 ? -2.765 -15.045 -1.230 1.00 95.44 89 GLN A C 1
ATOM 691 O O . GLN A 1 89 ? -1.929 -14.147 -1.292 1.00 95.44 89 GLN A O 1
ATOM 696 N N . GLU A 1 90 ? -3.078 -15.822 -2.252 1.00 96.44 90 GLU A N 1
ATOM 697 C CA . GLU A 1 90 ? -2.623 -15.610 -3.610 1.00 96.44 90 GLU A CA 1
ATOM 698 C C . GLU A 1 90 ? -3.760 -14.975 -4.400 1.00 96.44 90 GLU A C 1
ATOM 700 O O . GLU A 1 90 ? -4.880 -15.494 -4.411 1.00 96.44 90 GLU A O 1
ATOM 705 N N . ILE A 1 91 ? -3.490 -13.835 -5.033 1.00 96.25 91 ILE A N 1
ATOM 706 C CA . ILE A 1 91 ? -4.474 -13.143 -5.865 1.00 96.25 91 ILE A CA 1
ATOM 707 C C . ILE A 1 91 ? -3.927 -12.926 -7.274 1.00 96.25 91 ILE A C 1
ATOM 709 O O . ILE A 1 91 ? -2.730 -12.673 -7.430 1.00 96.25 91 ILE A O 1
ATOM 713 N N . PRO A 1 92 ? -4.780 -12.982 -8.311 1.00 97.69 92 PRO A N 1
ATOM 714 C CA . PRO A 1 92 ? -4.377 -12.609 -9.657 1.00 97.69 92 PRO A CA 1
ATOM 715 C C . PRO A 1 92 ? -3.767 -11.207 -9.681 1.00 97.69 92 PRO A C 1
ATOM 717 O O . PRO A 1 92 ? -4.273 -10.284 -9.038 1.00 97.69 92 PRO A O 1
ATOM 720 N N . ALA A 1 93 ? -2.719 -11.020 -10.476 1.00 97.00 93 ALA A N 1
ATOM 721 C CA . ALA A 1 93 ? -2.036 -9.738 -10.605 1.00 97.00 93 ALA A CA 1
ATOM 722 C C . ALA A 1 93 ? -3.002 -8.604 -11.007 1.00 97.00 93 ALA A C 1
ATOM 724 O O . ALA A 1 93 ? -2.949 -7.508 -10.453 1.00 97.00 93 ALA A O 1
ATOM 725 N N . ASN A 1 94 ? -3.968 -8.896 -11.885 1.00 95.69 94 ASN A N 1
ATOM 726 C CA . ASN A 1 94 ? -5.034 -7.960 -12.259 1.00 95.69 94 ASN A CA 1
ATOM 727 C C . ASN A 1 94 ? -5.897 -7.513 -11.069 1.00 95.69 94 ASN A C 1
ATOM 729 O O . ASN A 1 94 ? -6.282 -6.346 -10.997 1.00 95.69 94 ASN A O 1
ATOM 733 N N . ASP A 1 95 ? -6.173 -8.411 -10.124 1.00 96.50 95 ASP A N 1
ATOM 734 C CA . ASP A 1 95 ? -6.947 -8.080 -8.929 1.00 96.50 95 ASP A CA 1
ATOM 735 C C . ASP A 1 95 ? -6.140 -7.196 -7.975 1.00 96.50 95 ASP A C 1
ATOM 737 O O . ASP A 1 95 ? -6.673 -6.226 -7.427 1.00 96.50 95 ASP A O 1
ATOM 741 N N . ALA A 1 96 ? -4.833 -7.450 -7.854 1.00 96.19 96 ALA A N 1
ATOM 742 C CA . ALA A 1 96 ? -3.921 -6.596 -7.098 1.00 96.19 96 ALA A CA 1
ATOM 743 C C . ALA A 1 96 ? -3.853 -5.166 -7.665 1.00 96.19 96 ALA A C 1
ATOM 745 O O . ALA A 1 96 ? -3.816 -4.208 -6.891 1.00 96.19 96 ALA A O 1
ATOM 746 N N . LEU A 1 97 ? -3.917 -4.990 -8.994 1.00 96.75 97 LEU A N 1
ATOM 747 C CA . LEU A 1 97 ? -3.974 -3.659 -9.623 1.00 96.75 97 LEU A CA 1
ATOM 748 C C . LEU A 1 97 ? -5.205 -2.859 -9.170 1.00 96.75 97 LEU A C 1
ATOM 750 O O . LEU A 1 97 ? -5.105 -1.647 -8.972 1.00 96.75 97 LEU A O 1
ATOM 754 N N . TYR A 1 98 ? -6.351 -3.505 -8.928 1.00 95.88 98 TYR A N 1
ATOM 755 C CA . TYR A 1 98 ? -7.518 -2.815 -8.365 1.00 95.88 98 TYR A CA 1
ATOM 756 C C . TYR A 1 98 ? -7.322 -2.404 -6.904 1.00 95.88 98 TYR A C 1
ATOM 758 O O . TYR A 1 98 ? -7.828 -1.356 -6.497 1.00 95.88 98 TYR A O 1
ATOM 766 N N . VAL A 1 99 ? -6.600 -3.204 -6.115 1.00 95.62 99 VAL A N 1
ATOM 767 C CA . VAL A 1 99 ? -6.242 -2.849 -4.732 1.00 95.62 99 VAL A CA 1
ATOM 768 C C . VAL A 1 99 ? -5.329 -1.625 -4.726 1.00 95.62 99 VAL A C 1
ATOM 770 O O . VAL A 1 99 ? -5.628 -0.633 -4.063 1.00 95.62 99 VAL A O 1
ATOM 773 N N . MET A 1 100 ? -4.268 -1.663 -5.531 1.00 95.81 100 MET A N 1
ATOM 774 C CA . MET A 1 100 ? -3.326 -0.561 -5.723 1.00 95.81 100 MET A CA 1
ATOM 775 C C . MET A 1 100 ? -4.026 0.724 -6.199 1.00 95.81 100 MET A C 1
ATOM 777 O O . MET A 1 100 ? -3.786 1.803 -5.660 1.00 95.81 100 MET A O 1
ATOM 781 N N . GLY A 1 101 ? -4.962 0.614 -7.147 1.00 94.75 101 GLY A N 1
ATOM 782 C CA . GLY A 1 101 ? -5.751 1.754 -7.622 1.00 94.75 101 GLY A CA 1
ATOM 783 C C . GLY A 1 101 ? -6.635 2.387 -6.540 1.00 94.75 101 GLY A C 1
ATOM 784 O O . GLY A 1 101 ? -6.740 3.614 -6.469 1.00 94.75 101 GLY A O 1
ATOM 785 N N . ASP A 1 102 ? -7.244 1.579 -5.665 1.00 94.19 102 ASP A N 1
ATOM 786 C CA . ASP A 1 102 ? -8.017 2.087 -4.524 1.00 94.19 102 ASP A CA 1
ATOM 787 C C . ASP A 1 102 ? -7.126 2.828 -3.522 1.00 94.19 102 ASP A C 1
ATOM 789 O O . ASP A 1 102 ? -7.511 3.895 -3.036 1.00 94.19 102 ASP A O 1
ATOM 793 N N . VAL A 1 103 ? -5.934 2.292 -3.249 1.00 92.31 103 VAL A N 1
ATOM 794 C CA . VAL A 1 103 ? -4.934 2.925 -2.381 1.00 92.31 103 VAL A CA 1
ATOM 795 C C . VAL A 1 103 ? -4.512 4.285 -2.944 1.00 92.31 103 VAL A C 1
ATOM 797 O O . VAL A 1 103 ? -4.640 5.292 -2.245 1.00 92.31 103 VAL A O 1
ATOM 800 N N . CYS A 1 104 ? -4.122 4.360 -4.224 1.00 91.38 104 CYS A N 1
ATOM 801 C CA . CYS A 1 104 ? -3.802 5.632 -4.884 1.00 91.38 104 CYS A CA 1
ATOM 802 C C . CYS A 1 104 ? -4.943 6.641 -4.786 1.00 91.38 104 CYS A C 1
ATOM 804 O O . CYS A 1 104 ? -4.710 7.819 -4.528 1.00 91.38 104 CYS A O 1
ATOM 806 N N . LYS A 1 105 ? -6.185 6.193 -4.988 1.00 92.69 105 LYS A N 1
ATOM 807 C CA . LYS A 1 105 ? -7.355 7.070 -4.928 1.00 92.69 105 LYS A CA 1
ATOM 808 C C . LYS A 1 105 ? -7.562 7.651 -3.529 1.00 92.69 105 LYS A C 1
ATOM 810 O O . LYS A 1 105 ? -7.894 8.829 -3.411 1.00 92.69 105 LYS A O 1
ATOM 815 N N . ILE A 1 106 ? -7.400 6.838 -2.487 1.00 92.62 106 ILE A N 1
ATOM 816 C CA . ILE A 1 106 ? -7.588 7.270 -1.098 1.00 92.62 106 ILE A CA 1
ATOM 817 C C . ILE A 1 106 ? -6.476 8.238 -0.697 1.00 92.62 106 ILE A C 1
ATOM 819 O O . ILE A 1 106 ? -6.773 9.371 -0.317 1.00 92.62 106 ILE A O 1
ATOM 823 N N . ILE A 1 107 ? -5.212 7.841 -0.865 1.00 90.50 107 ILE A N 1
ATOM 824 C CA . ILE A 1 107 ? -4.061 8.679 -0.506 1.00 90.50 107 ILE A CA 1
ATOM 825 C C . ILE A 1 107 ? -4.024 9.957 -1.349 1.00 90.50 107 ILE A C 1
ATOM 827 O O . ILE A 1 107 ? -3.865 11.048 -0.804 1.00 90.50 107 ILE A O 1
ATOM 831 N N . GLY A 1 108 ? -4.260 9.853 -2.659 1.00 88.50 108 GLY A N 1
ATOM 832 C CA . GLY A 1 108 ? -4.360 11.003 -3.556 1.00 88.50 108 GLY A CA 1
ATOM 833 C C . GLY A 1 108 ? -5.449 11.983 -3.117 1.00 88.50 108 GLY A C 1
ATOM 834 O O . GLY A 1 108 ? -5.189 13.180 -3.016 1.00 88.50 108 GLY A O 1
ATOM 835 N N . GLY A 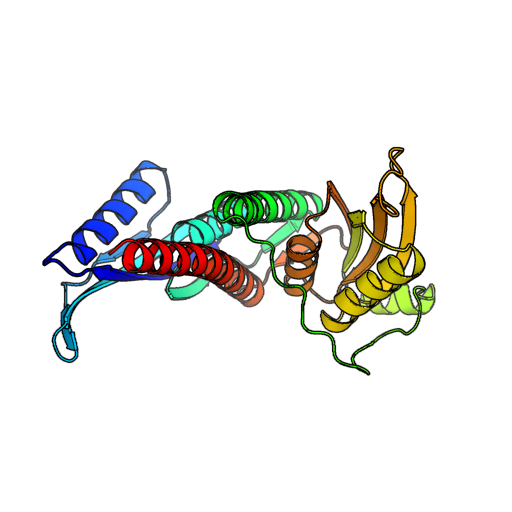1 109 ? -6.634 11.485 -2.748 1.00 90.06 109 GLY A N 1
ATOM 836 C CA . GLY A 1 109 ? -7.716 12.314 -2.211 1.00 90.06 109 GLY A CA 1
ATOM 837 C C . GLY A 1 109 ? -7.357 13.006 -0.888 1.00 90.06 109 GLY A C 1
ATOM 838 O O . GLY A 1 109 ? -7.707 14.175 -0.688 1.00 90.06 109 GLY A O 1
ATOM 839 N N . CYS A 1 110 ? -6.621 12.328 -0.001 1.00 88.88 110 CYS A N 1
ATOM 840 C CA . CYS A 1 110 ? -6.078 12.927 1.221 1.00 88.88 110 CYS A CA 1
ATOM 841 C C . CYS A 1 110 ? -5.079 14.047 0.893 1.00 88.88 110 CYS A C 1
ATOM 843 O O . CYS A 1 110 ? -5.209 15.154 1.422 1.00 88.88 110 CYS A O 1
ATOM 845 N N . CYS A 1 111 ? -4.127 13.797 -0.012 1.00 86.75 111 CYS A N 1
ATOM 846 C CA . CYS A 1 111 ? -3.142 14.782 -0.458 1.00 86.75 111 CYS A CA 1
ATOM 847 C C . CYS A 1 111 ? -3.800 16.021 -1.082 1.00 86.75 111 CYS A C 1
ATOM 849 O O . CYS A 1 111 ? -3.467 17.148 -0.706 1.00 86.75 111 CYS A O 1
ATOM 851 N N . GLU A 1 112 ? -4.765 15.827 -1.983 1.00 87.50 112 GLU A N 1
ATOM 852 C CA . GLU A 1 112 ? -5.525 16.909 -2.620 1.00 87.50 112 GLU A CA 1
ATOM 853 C C . GLU A 1 112 ? -6.279 17.751 -1.585 1.00 87.50 112 GLU A C 1
ATOM 855 O O . GLU A 1 112 ? -6.175 18.979 -1.587 1.00 87.50 112 GLU A O 1
ATOM 860 N N . SER A 1 113 ? -6.977 17.098 -0.650 1.00 87.25 113 SER A N 1
ATOM 861 C CA . SER A 1 113 ? -7.727 17.774 0.420 1.00 87.25 113 SER A CA 1
ATOM 862 C C . SER A 1 113 ? -6.820 18.577 1.356 1.00 87.25 113 SER A C 1
ATOM 864 O O . SER A 1 113 ? -7.214 19.625 1.876 1.00 87.25 113 SER A O 1
ATOM 866 N N . ALA A 1 114 ? -5.601 18.089 1.575 1.00 84.88 114 ALA A N 1
ATOM 867 C CA . ALA A 1 114 ? -4.589 18.719 2.411 1.00 84.88 114 ALA A CA 1
ATOM 868 C C . ALA A 1 114 ? -3.759 19.791 1.677 1.00 84.88 114 ALA A C 1
ATOM 870 O O . ALA A 1 114 ? -3.097 20.610 2.325 1.00 84.88 114 ALA A O 1
ATOM 871 N N . GLY A 1 115 ? -3.791 19.807 0.340 1.00 82.81 115 GLY A N 1
ATOM 872 C CA . GLY A 1 115 ? -2.923 20.643 -0.488 1.00 82.81 115 GLY A CA 1
ATOM 873 C C . GLY A 1 115 ? -1.442 20.280 -0.343 1.00 82.81 115 GLY A C 1
ATOM 874 O O . GLY A 1 115 ? -0.598 21.178 -0.303 1.00 82.81 115 GLY A O 1
ATOM 875 N N . VAL A 1 116 ? -1.137 18.986 -0.210 1.00 83.25 116 VAL A N 1
ATOM 876 C CA . VAL A 1 116 ? 0.229 18.448 -0.085 1.00 83.25 116 VAL A CA 1
ATOM 877 C C . VAL A 1 116 ? 0.533 17.464 -1.208 1.00 83.25 116 VAL A C 1
ATOM 879 O O . VAL A 1 116 ? -0.361 17.001 -1.910 1.00 83.25 116 VAL A O 1
ATOM 882 N N . ARG A 1 117 ? 1.813 17.134 -1.366 1.00 78.50 117 ARG A N 1
ATOM 883 C CA . ARG A 1 117 ? 2.278 15.997 -2.164 1.00 78.50 117 ARG A CA 1
ATOM 884 C C . ARG A 1 117 ? 3.031 15.051 -1.242 1.00 78.50 117 ARG A C 1
ATOM 886 O O . ARG A 1 117 ? 3.602 15.516 -0.255 1.00 78.50 117 ARG A O 1
ATOM 893 N N . LEU A 1 118 ? 3.030 13.761 -1.564 1.00 76.50 118 LEU A N 1
ATOM 894 C CA . LEU A 1 118 ? 3.890 12.814 -0.865 1.00 76.50 118 LEU A CA 1
ATOM 895 C C . LEU A 1 118 ? 5.355 13.244 -1.038 1.00 76.50 118 LEU A C 1
ATOM 897 O O . LEU A 1 118 ? 5.734 13.654 -2.143 1.00 76.50 118 LEU A O 1
ATOM 901 N N . PRO A 1 119 ? 6.162 13.215 0.036 1.00 70.25 119 PRO A N 1
ATOM 902 C CA . PRO A 1 119 ? 7.590 13.440 -0.094 1.00 70.25 119 PRO A CA 1
ATOM 903 C C . PRO A 1 119 ? 8.177 12.344 -0.984 1.00 70.25 119 PRO A C 1
ATOM 905 O O . PRO A 1 119 ? 7.794 11.184 -0.880 1.00 70.25 119 PRO A O 1
ATOM 908 N N . MET A 1 120 ? 9.097 12.717 -1.870 1.00 72.69 120 MET A N 1
ATOM 909 C CA . MET A 1 120 ? 9.909 11.714 -2.554 1.00 72.69 120 MET A CA 1
ATOM 910 C C . MET A 1 120 ? 10.893 11.106 -1.549 1.00 72.69 120 MET A C 1
ATOM 912 O O . MET A 1 120 ? 11.328 11.832 -0.646 1.00 72.69 120 MET A O 1
ATOM 916 N N . PRO A 1 121 ? 11.271 9.824 -1.697 1.00 73.75 121 PRO A N 1
ATOM 917 C CA . PRO A 1 121 ? 12.290 9.219 -0.854 1.00 73.75 121 PRO A CA 1
ATOM 918 C C . PRO A 1 121 ? 13.561 10.063 -0.887 1.00 73.75 121 PRO A C 1
ATOM 920 O O . PRO A 1 121 ? 13.954 10.575 -1.942 1.00 73.75 121 PRO A O 1
ATOM 923 N N . GLU A 1 122 ? 14.207 10.227 0.266 1.00 72.19 122 GLU A N 1
ATOM 924 C CA . GLU A 1 122 ? 15.502 10.892 0.303 1.00 72.19 122 GLU A CA 1
ATOM 925 C C . GLU A 1 122 ? 16.510 10.061 -0.486 1.00 72.19 122 GLU A C 1
ATOM 927 O O . GLU A 1 122 ? 16.658 8.861 -0.279 1.00 72.19 122 GLU A O 1
ATOM 932 N N . THR A 1 123 ? 17.208 10.712 -1.409 1.00 66.12 123 THR A N 1
ATOM 933 C CA . THR A 1 123 ? 18.211 10.063 -2.244 1.00 66.12 123 THR A CA 1
ATOM 934 C C . THR A 1 123 ? 19.584 10.598 -1.839 1.00 66.12 123 THR A C 1
ATOM 936 O O . THR A 1 123 ? 19.827 11.810 -1.921 1.00 66.12 123 THR A O 1
ATOM 939 N N . GLN A 1 124 ? 20.517 9.734 -1.422 1.00 62.78 124 GLN A N 1
ATOM 940 C CA . GLN A 1 124 ? 21.916 10.126 -1.210 1.00 62.78 124 GLN A CA 1
ATOM 941 C C . GLN A 1 124 ? 22.757 9.775 -2.442 1.00 62.78 124 GLN A C 1
ATOM 943 O O . GLN A 1 124 ? 22.303 9.111 -3.377 1.00 62.78 124 GLN A O 1
ATOM 948 N N . PHE A 1 125 ? 23.955 10.349 -2.542 1.00 56.19 125 PHE A N 1
ATOM 949 C CA . PHE A 1 125 ? 24.889 9.993 -3.611 1.00 56.19 125 PHE A CA 1
ATOM 950 C C . PHE A 1 125 ? 25.489 8.618 -3.303 1.00 56.19 125 PHE A C 1
ATOM 952 O O . PHE A 1 125 ? 26.130 8.462 -2.267 1.00 56.19 125 PHE A O 1
ATOM 959 N N . GLY A 1 126 ? 25.333 7.655 -4.217 1.00 59.25 126 GLY A N 1
ATOM 960 C CA . GLY A 1 126 ? 25.880 6.299 -4.074 1.00 59.25 126 GLY A CA 1
ATOM 961 C C . GLY A 1 126 ? 24.858 5.205 -3.748 1.00 59.25 126 GLY A C 1
ATOM 962 O O . GLY A 1 126 ? 25.219 4.038 -3.833 1.00 59.25 126 GLY A O 1
ATOM 963 N N . ASP A 1 127 ? 23.596 5.556 -3.481 1.00 62.81 127 ASP A N 1
ATOM 964 C CA . ASP A 1 127 ? 22.501 4.593 -3.235 1.00 62.81 127 ASP A CA 1
ATOM 965 C C . ASP A 1 127 ? 21.960 3.947 -4.529 1.00 62.81 127 ASP A C 1
ATOM 967 O O . ASP A 1 127 ? 20.980 3.204 -4.531 1.00 62.81 127 ASP A O 1
ATOM 971 N N . GLU A 1 128 ? 22.570 4.264 -5.669 1.00 68.38 128 GLU A N 1
ATOM 972 C CA . GLU A 1 128 ? 22.108 3.843 -6.984 1.00 68.38 128 GLU A CA 1
ATOM 973 C C . GLU A 1 128 ? 22.488 2.382 -7.249 1.00 68.38 128 GLU A C 1
ATOM 975 O O . GLU A 1 128 ? 23.657 2.068 -7.481 1.00 68.38 128 GLU A O 1
ATOM 980 N N . LYS A 1 129 ? 21.488 1.490 -7.269 1.00 74.44 129 LYS A N 1
ATOM 981 C CA . LYS A 1 129 ? 21.658 0.097 -7.717 1.00 74.44 129 LYS A CA 1
ATOM 982 C C . LYS A 1 129 ? 22.131 -0.000 -9.170 1.00 74.44 129 LYS A C 1
ATOM 984 O O . LYS A 1 129 ? 22.907 -0.890 -9.500 1.00 74.44 129 LYS A O 1
ATOM 989 N N . GLN A 1 130 ? 21.684 0.924 -10.019 1.00 85.56 130 GLN A N 1
ATOM 990 C CA . GLN A 1 130 ? 22.045 0.997 -11.434 1.00 85.56 130 GLN A CA 1
ATOM 991 C C . GLN A 1 130 ? 22.372 2.445 -11.829 1.00 85.56 130 GLN A C 1
ATOM 993 O O . GLN A 1 130 ? 21.716 3.378 -11.364 1.00 85.56 130 GLN A O 1
ATOM 998 N N . ARG A 1 131 ? 23.363 2.636 -12.706 1.00 81.31 131 ARG A N 1
ATOM 999 C CA . ARG A 1 131 ? 23.754 3.975 -13.190 1.00 81.31 131 ARG A CA 1
ATOM 1000 C C . ARG A 1 131 ? 22.886 4.472 -14.342 1.00 81.31 131 ARG A C 1
ATOM 1002 O O . ARG A 1 131 ? 22.669 5.671 -14.472 1.00 81.31 131 ARG A O 1
ATOM 1009 N N . GLU A 1 132 ? 22.426 3.555 -15.183 1.00 87.62 132 GLU A N 1
ATOM 1010 C CA . GLU A 1 132 ? 21.602 3.828 -16.359 1.00 87.62 132 GLU A CA 1
ATOM 1011 C C . GLU A 1 132 ? 20.530 2.735 -16.476 1.00 87.62 132 GLU A C 1
ATOM 1013 O O . GLU A 1 132 ? 20.775 1.624 -16.000 1.00 87.62 132 GLU A O 1
ATOM 1018 N N . PRO A 1 133 ? 19.358 3.021 -17.076 1.00 91.44 133 PRO A N 1
ATOM 1019 C CA . PRO A 1 133 ? 18.352 1.999 -17.333 1.00 91.44 133 PRO A CA 1
ATOM 1020 C C . PRO A 1 133 ? 18.855 0.924 -18.297 1.00 91.44 133 PRO A C 1
ATOM 1022 O O . PRO A 1 133 ? 19.539 1.231 -19.277 1.00 91.44 133 PRO A O 1
ATOM 1025 N N . GLY A 1 134 ? 18.405 -0.305 -18.078 1.00 94.00 134 GLY A N 1
ATOM 1026 C CA . GLY A 1 134 ? 18.683 -1.445 -18.943 1.00 94.00 134 GLY A CA 1
ATOM 1027 C C . GLY A 1 134 ? 19.104 -2.656 -18.131 1.00 94.00 134 GLY A C 1
ATOM 1028 O O . GLY A 1 134 ? 20.045 -2.580 -17.349 1.00 94.00 134 GLY A O 1
ATOM 1029 N N . ILE A 1 135 ? 18.397 -3.760 -18.341 1.00 92.81 135 ILE A N 1
ATOM 1030 C CA . ILE A 1 135 ? 18.661 -5.058 -17.720 1.00 92.81 135 ILE A CA 1
ATOM 1031 C C . ILE A 1 135 ? 18.842 -6.043 -18.870 1.00 92.81 135 ILE A C 1
ATOM 1033 O O . ILE A 1 135 ? 18.083 -5.996 -19.849 1.00 92.81 135 ILE A O 1
ATOM 1037 N N . ASP A 1 136 ? 19.876 -6.876 -18.808 1.00 93.31 136 ASP A N 1
ATOM 1038 C CA . ASP A 1 136 ? 20.055 -7.903 -19.829 1.00 93.31 136 ASP A CA 1
ATOM 1039 C C . ASP A 1 136 ? 19.030 -9.042 -19.666 1.00 93.31 136 ASP A C 1
ATOM 1041 O O . ASP A 1 136 ? 18.342 -9.157 -18.655 1.00 93.31 136 ASP A O 1
ATOM 1045 N N . GLU A 1 137 ? 18.836 -9.843 -20.713 1.00 91.88 137 GLU A N 1
ATOM 1046 C CA . GLU A 1 137 ? 17.787 -10.870 -20.710 1.00 91.88 137 GLU A CA 1
ATOM 1047 C C . GLU A 1 137 ? 18.078 -11.991 -19.698 1.00 91.88 137 GLU A C 1
ATOM 1049 O O . GLU A 1 137 ? 17.144 -12.507 -19.088 1.00 91.88 137 GLU A O 1
ATOM 1054 N N . GLU A 1 138 ? 19.352 -12.336 -19.483 1.00 93.94 138 GLU A N 1
ATOM 1055 C CA . GLU A 1 138 ? 19.754 -13.365 -18.517 1.00 93.94 138 GLU A CA 1
ATOM 1056 C C . GLU A 1 138 ? 19.509 -12.872 -17.082 1.00 93.94 138 GLU A C 1
ATOM 1058 O O . GLU A 1 138 ? 18.842 -13.555 -16.309 1.00 93.94 138 GLU A O 1
ATOM 1063 N N . GLU A 1 139 ? 19.931 -11.648 -16.765 1.00 94.19 139 GLU A N 1
ATOM 1064 C CA . GLU A 1 139 ? 19.706 -10.974 -15.483 1.00 94.19 139 GLU A CA 1
ATOM 1065 C C . GLU A 1 139 ? 18.208 -10.775 -15.205 1.00 94.19 139 GLU A C 1
ATOM 1067 O O . GLU A 1 139 ? 17.738 -10.996 -14.087 1.00 94.19 139 GLU A O 1
ATOM 1072 N N . LEU A 1 140 ? 17.418 -10.416 -16.225 1.00 94.25 140 LEU A N 1
ATOM 1073 C CA . LEU A 1 140 ? 15.964 -10.343 -16.092 1.00 94.25 140 LEU A CA 1
ATOM 1074 C C . LEU A 1 140 ? 15.397 -11.698 -15.664 1.00 94.25 140 LEU A C 1
ATOM 1076 O O . LEU A 1 140 ? 14.610 -11.748 -14.723 1.00 94.25 140 LEU A O 1
ATOM 1080 N N . HIS A 1 141 ? 15.792 -12.787 -16.325 1.00 94.25 141 HIS A N 1
ATOM 1081 C CA . HIS A 1 141 ? 15.341 -14.125 -15.952 1.00 94.25 141 HIS A CA 1
ATOM 1082 C C . HIS A 1 141 ? 15.748 -14.500 -14.523 1.00 94.25 141 HIS A C 1
ATOM 1084 O O . HIS A 1 141 ? 14.908 -15.018 -13.789 1.00 94.25 141 HIS A O 1
ATOM 1090 N N . GLU A 1 142 ? 16.975 -14.177 -14.109 1.00 96.25 142 GLU A N 1
ATOM 1091 C CA . GLU A 1 142 ? 17.444 -14.400 -12.737 1.00 96.25 142 GLU A CA 1
ATOM 1092 C C . GLU A 1 142 ? 16.559 -13.679 -11.709 1.00 96.25 142 GLU A C 1
ATOM 1094 O O . GLU A 1 142 ? 16.092 -14.306 -10.757 1.00 96.25 142 GLU A O 1
ATOM 1099 N N . PHE A 1 143 ? 16.225 -12.403 -11.928 1.00 96.06 143 PHE A N 1
ATOM 1100 C CA . PHE A 1 143 ? 15.322 -11.676 -11.030 1.00 96.06 143 PHE A CA 1
ATOM 1101 C C . PHE A 1 143 ? 13.931 -12.313 -10.939 1.00 96.06 143 PHE A C 1
ATOM 1103 O O . PHE A 1 143 ? 13.361 -12.417 -9.850 1.00 96.06 143 PHE A O 1
ATOM 1110 N N . LEU A 1 144 ? 13.356 -12.729 -12.071 1.00 95.12 144 LEU A N 1
ATOM 1111 C CA . LEU A 1 144 ? 12.024 -13.343 -12.078 1.00 95.12 144 LEU A CA 1
ATOM 1112 C C . LEU A 1 144 ? 12.023 -14.703 -11.366 1.00 95.12 144 LEU A C 1
ATOM 1114 O O . LEU A 1 144 ? 11.060 -15.012 -10.659 1.00 95.12 144 LEU A O 1
ATOM 1118 N N . ASP A 1 145 ? 13.101 -15.478 -11.495 1.00 95.38 145 ASP A N 1
ATOM 1119 C CA . ASP A 1 145 ? 13.295 -16.740 -10.773 1.00 95.38 145 ASP A CA 1
ATOM 1120 C C . ASP A 1 145 ? 13.495 -16.517 -9.261 1.00 95.38 145 ASP A C 1
ATOM 1122 O O . ASP A 1 145 ? 13.041 -17.327 -8.448 1.00 95.38 145 ASP A O 1
ATOM 1126 N N . GLU A 1 146 ? 14.099 -15.392 -8.865 1.00 95.38 146 GLU A N 1
ATOM 1127 C CA . GLU A 1 146 ? 14.197 -14.948 -7.465 1.00 95.38 146 GLU A CA 1
ATOM 1128 C C . GLU A 1 146 ? 12.872 -14.410 -6.891 1.00 95.38 146 GLU A C 1
ATOM 1130 O O . GLU A 1 146 ? 12.780 -14.133 -5.693 1.00 95.38 146 GLU A O 1
ATOM 1135 N N . GLY A 1 147 ? 11.825 -14.297 -7.714 1.00 94.50 147 GLY A N 1
ATOM 1136 C CA . GLY A 1 147 ? 10.490 -13.867 -7.294 1.00 94.50 147 GLY A CA 1
ATOM 1137 C C . GLY A 1 147 ? 10.238 -12.363 -7.397 1.00 94.50 147 GLY A C 1
ATOM 1138 O O . GLY A 1 147 ? 9.250 -11.878 -6.840 1.00 94.50 147 GLY A O 1
ATOM 1139 N N . TYR A 1 148 ? 11.087 -11.622 -8.116 1.00 97.31 148 TYR A N 1
ATOM 1140 C CA . TYR A 1 148 ? 10.836 -10.214 -8.410 1.00 97.31 148 TYR A CA 1
ATOM 1141 C C . TYR A 1 148 ? 9.624 -10.056 -9.337 1.00 97.31 148 TYR A C 1
ATOM 1143 O O . TYR A 1 148 ? 9.248 -10.937 -10.113 1.00 97.31 148 TYR A O 1
ATOM 1151 N N . ILE A 1 149 ? 9.024 -8.873 -9.274 1.00 98.38 149 ILE A N 1
ATOM 1152 C CA . ILE A 1 149 ? 7.824 -8.499 -10.008 1.00 98.38 149 ILE A CA 1
ATOM 1153 C C . ILE A 1 149 ? 8.229 -7.637 -11.204 1.00 98.38 149 ILE A C 1
ATOM 1155 O O . ILE A 1 149 ? 8.798 -6.555 -11.048 1.00 98.38 149 ILE A O 1
ATOM 1159 N N . HIS A 1 150 ? 7.887 -8.085 -12.408 1.00 98.25 150 HIS A N 1
ATOM 1160 C CA . HIS A 1 150 ? 8.022 -7.301 -13.631 1.00 98.25 150 HIS A CA 1
ATOM 1161 C C . HIS A 1 150 ?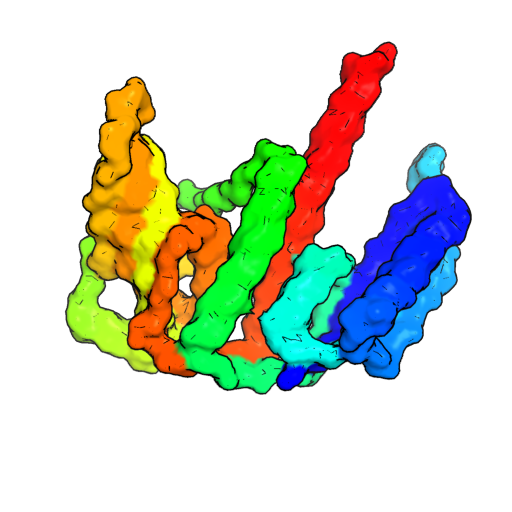 6.827 -6.366 -13.768 1.00 98.25 150 HIS A C 1
ATOM 1163 O O . HIS A 1 150 ? 5.706 -6.789 -14.058 1.00 98.25 150 HIS A O 1
ATOM 1169 N N . PHE A 1 151 ? 7.068 -5.080 -13.552 1.00 98.56 151 PHE A N 1
ATOM 1170 C CA . PHE A 1 151 ? 6.039 -4.059 -13.451 1.00 98.56 151 PHE A CA 1
ATOM 1171 C C . PHE A 1 151 ? 6.234 -2.970 -14.503 1.00 98.56 151 PHE A C 1
ATOM 1173 O O . PHE A 1 151 ? 7.343 -2.486 -14.734 1.00 98.56 151 PHE A O 1
ATOM 1180 N N . LYS A 1 152 ? 5.142 -2.546 -15.137 1.00 98.56 152 LYS A N 1
ATOM 1181 C CA . LYS A 1 152 ? 5.127 -1.414 -16.064 1.00 98.56 152 LYS A CA 1
ATOM 1182 C C . LYS A 1 152 ? 4.127 -0.385 -15.591 1.00 98.56 152 LYS A C 1
ATOM 1184 O O . LYS A 1 152 ? 3.015 -0.722 -15.193 1.00 98.56 152 LYS A O 1
ATOM 1189 N N . PHE A 1 153 ? 4.489 0.886 -15.688 1.00 98.25 153 PHE A N 1
ATOM 1190 C CA . PHE A 1 153 ? 3.580 1.967 -15.339 1.00 98.25 153 PHE A CA 1
ATOM 1191 C C . PHE A 1 153 ? 3.809 3.222 -16.171 1.00 98.25 153 PHE A C 1
ATOM 1193 O O . PHE A 1 153 ? 4.867 3.427 -16.761 1.00 98.25 153 PHE A O 1
ATOM 1200 N N . VAL A 1 154 ? 2.784 4.068 -16.231 1.00 97.06 154 VAL A N 1
ATOM 1201 C CA . VAL A 1 154 ? 2.814 5.372 -16.890 1.00 97.06 154 VAL A CA 1
ATOM 1202 C C . VAL A 1 154 ? 2.453 6.435 -15.872 1.00 97.06 154 VAL A C 1
ATOM 1204 O O . VAL A 1 154 ? 1.394 6.352 -15.257 1.00 97.06 154 VAL A O 1
ATOM 1207 N N . THR A 1 155 ? 3.287 7.457 -15.724 1.00 93.12 155 THR A N 1
ATOM 1208 C CA . THR A 1 155 ? 3.051 8.569 -14.795 1.00 93.12 155 THR A CA 1
ATOM 1209 C C . THR A 1 155 ? 3.255 9.926 -15.466 1.00 93.12 155 THR A C 1
ATOM 1211 O O . THR A 1 155 ? 3.899 10.027 -16.514 1.00 93.12 155 THR A O 1
ATOM 1214 N N . LYS A 1 156 ? 2.672 10.973 -14.874 1.00 89.88 156 LYS A N 1
ATOM 1215 C CA . LYS A 1 156 ? 2.890 12.358 -15.294 1.00 89.88 156 LYS A CA 1
ATOM 1216 C C . LYS A 1 156 ? 4.209 12.859 -14.740 1.00 89.88 156 LYS A C 1
ATOM 1218 O O . LYS A 1 156 ? 4.497 12.698 -13.558 1.00 89.88 156 LYS A O 1
ATOM 1223 N N . VAL A 1 157 ? 4.956 13.546 -15.585 1.00 88.50 157 VAL A N 1
ATOM 1224 C CA . VAL A 1 157 ? 6.256 14.120 -15.245 1.00 88.50 157 VAL A CA 1
ATOM 1225 C C . VAL A 1 157 ? 6.349 15.537 -15.779 1.00 88.50 157 VAL A C 1
ATOM 1227 O O . VAL A 1 157 ? 5.705 15.877 -16.772 1.00 88.50 157 VAL A O 1
ATOM 1230 N N . ALA A 1 158 ? 7.143 16.359 -15.103 1.00 83.12 158 ALA A N 1
ATOM 1231 C CA . ALA A 1 158 ? 7.459 17.701 -15.553 1.00 83.12 158 ALA A CA 1
ATOM 1232 C C . ALA A 1 158 ? 8.901 18.061 -15.179 1.00 83.12 158 ALA A C 1
ATOM 1234 O O . ALA A 1 158 ? 9.394 17.608 -14.147 1.00 83.12 158 ALA A O 1
ATOM 1235 N N . GLY A 1 159 ? 9.552 18.888 -15.992 1.00 81.38 159 GLY A N 1
ATOM 1236 C CA . GLY A 1 159 ? 10.962 19.254 -15.855 1.00 81.38 159 GLY A CA 1
ATOM 1237 C C . GLY A 1 159 ? 11.766 18.885 -17.096 1.00 81.38 159 GLY A C 1
ATOM 1238 O O . GLY A 1 159 ? 11.200 18.472 -18.093 1.00 81.38 159 GLY A O 1
ATOM 1239 N N . ASP A 1 160 ? 13.082 19.062 -17.048 1.00 79.75 160 ASP A N 1
ATOM 1240 C CA . ASP A 1 160 ? 13.994 18.695 -18.138 1.00 79.75 160 ASP A CA 1
ATOM 1241 C C . ASP A 1 160 ? 14.039 17.167 -18.353 1.00 79.75 160 ASP A C 1
ATOM 1243 O O . ASP A 1 160 ? 14.098 16.418 -17.379 1.00 79.75 160 ASP A O 1
ATOM 1247 N N . GLU A 1 161 ? 14.006 16.698 -19.606 1.00 79.50 161 GLU A N 1
ATOM 1248 C CA . GLU A 1 161 ? 13.902 15.265 -19.943 1.00 79.50 161 GLU A CA 1
ATOM 1249 C C . GLU A 1 161 ? 15.024 14.404 -19.331 1.00 79.50 161 GLU A C 1
ATOM 1251 O O . GLU A 1 161 ? 14.760 13.315 -18.798 1.00 79.50 161 GLU A O 1
ATOM 1256 N N . ASP A 1 162 ? 16.267 14.899 -19.357 1.00 79.31 162 ASP A N 1
ATOM 1257 C CA . ASP A 1 162 ? 17.428 14.178 -18.825 1.00 79.31 162 ASP A CA 1
ATOM 1258 C C . ASP A 1 162 ? 17.384 14.129 -17.294 1.00 79.31 162 ASP A C 1
ATOM 1260 O O . ASP A 1 162 ? 17.777 13.133 -16.674 1.00 79.31 162 ASP A O 1
ATOM 1264 N N . ILE A 1 163 ? 16.883 15.198 -16.669 1.00 83.31 163 ILE A N 1
ATOM 1265 C CA . ILE A 1 163 ? 16.688 15.267 -15.217 1.00 83.31 163 ILE A CA 1
ATOM 1266 C C . ILE A 1 163 ? 15.563 14.322 -14.789 1.00 83.31 163 ILE A C 1
ATOM 1268 O O . ILE A 1 163 ? 15.753 13.536 -13.865 1.00 83.31 163 ILE A O 1
ATOM 1272 N N . VAL A 1 164 ? 14.432 14.322 -15.497 1.00 86.00 164 VAL A N 1
ATOM 1273 C CA . VAL A 1 164 ? 13.276 13.462 -15.196 1.00 86.00 164 VAL A CA 1
ATOM 1274 C C . VAL A 1 164 ? 13.663 11.987 -15.230 1.00 86.00 164 VAL A C 1
ATOM 1276 O O . VAL A 1 164 ? 13.340 11.242 -14.306 1.00 86.00 164 VAL A O 1
ATOM 1279 N N . THR A 1 165 ? 14.373 11.554 -16.274 1.00 88.62 165 THR A N 1
ATOM 1280 C CA . THR A 1 165 ? 14.790 10.149 -16.399 1.00 88.62 165 THR A CA 1
ATOM 1281 C C . THR A 1 165 ? 15.718 9.744 -15.255 1.00 88.62 165 THR A C 1
ATOM 1283 O O . THR A 1 165 ? 15.542 8.677 -14.663 1.00 88.62 165 THR A O 1
ATOM 1286 N N . ARG A 1 166 ? 16.676 10.611 -14.906 1.00 88.00 166 ARG A N 1
ATOM 1287 C CA . ARG A 1 166 ? 17.602 10.384 -13.792 1.00 88.00 166 ARG A CA 1
ATOM 1288 C C . ARG A 1 166 ? 16.880 10.328 -12.448 1.00 88.00 166 ARG A C 1
ATOM 1290 O O . ARG A 1 166 ? 17.191 9.461 -11.640 1.00 88.00 166 ARG A O 1
ATOM 1297 N N . ASP A 1 167 ? 15.923 11.216 -12.213 1.00 88.00 167 ASP A N 1
ATOM 1298 C CA . ASP A 1 167 ? 15.186 11.272 -10.952 1.00 88.00 167 ASP A CA 1
ATOM 1299 C C . ASP A 1 167 ? 14.297 10.037 -10.769 1.00 88.00 167 ASP A C 1
ATOM 1301 O O . ASP A 1 167 ? 14.311 9.435 -9.695 1.00 88.00 167 ASP A O 1
ATOM 1305 N N . ILE A 1 168 ? 13.601 9.594 -11.826 1.00 91.31 168 ILE A N 1
ATOM 1306 C CA . ILE A 1 168 ? 12.847 8.328 -11.816 1.00 91.31 168 ILE A CA 1
ATOM 1307 C C . ILE A 1 168 ? 13.775 7.167 -11.455 1.00 91.31 168 ILE A C 1
ATOM 1309 O O . ILE A 1 168 ? 13.464 6.387 -10.554 1.00 91.31 168 ILE A O 1
ATOM 1313 N N . LEU A 1 169 ? 14.917 7.066 -12.142 1.00 91.88 169 LEU A N 1
ATOM 1314 C CA . LEU A 1 169 ? 15.901 6.011 -11.916 1.00 91.88 169 LEU A CA 1
ATOM 1315 C C . LEU A 1 169 ? 16.381 5.992 -10.465 1.00 91.88 169 LEU A C 1
ATOM 1317 O O . LEU A 1 169 ? 16.419 4.946 -9.819 1.00 91.88 169 LEU A O 1
ATOM 1321 N N . ARG A 1 170 ? 16.732 7.170 -9.949 1.00 88.75 170 ARG A N 1
ATOM 1322 C CA . ARG A 1 170 ? 17.289 7.345 -8.613 1.00 88.75 170 ARG A CA 1
ATOM 1323 C C . ARG A 1 170 ? 16.280 6.992 -7.526 1.00 88.75 170 ARG A C 1
ATOM 1325 O O . ARG A 1 170 ? 16.633 6.275 -6.596 1.00 88.75 170 ARG A O 1
ATOM 1332 N N . VAL A 1 171 ? 15.037 7.454 -7.659 1.00 90.19 171 VAL A N 1
ATOM 1333 C CA . VAL A 1 171 ? 13.959 7.141 -6.709 1.00 90.19 171 VAL A CA 1
ATOM 1334 C C . VAL A 1 171 ? 13.679 5.638 -6.686 1.00 90.19 171 VAL A C 1
ATOM 1336 O O . VAL A 1 171 ? 13.654 5.045 -5.610 1.00 90.19 171 VAL A O 1
ATOM 1339 N N . LEU A 1 172 ? 13.544 5.002 -7.855 1.00 93.38 172 LEU A N 1
ATOM 1340 C CA . LEU A 1 172 ? 13.298 3.559 -7.939 1.00 93.38 172 LEU A CA 1
ATOM 1341 C C . LEU A 1 172 ? 14.465 2.738 -7.369 1.00 93.38 172 LEU A C 1
ATOM 1343 O O . LEU A 1 172 ? 14.232 1.797 -6.614 1.00 93.38 172 LEU A O 1
ATOM 1347 N N . ASN A 1 173 ? 15.712 3.130 -7.640 1.00 92.44 173 ASN A N 1
ATOM 1348 C CA . ASN A 1 173 ? 16.892 2.471 -7.075 1.00 92.44 173 ASN A CA 1
ATOM 1349 C C . ASN A 1 173 ? 16.925 2.510 -5.544 1.00 92.44 173 ASN A C 1
ATOM 1351 O O . ASN A 1 173 ? 17.242 1.495 -4.925 1.00 92.44 173 ASN A O 1
ATOM 1355 N N . VAL A 1 174 ? 16.600 3.660 -4.940 1.00 89.50 174 VAL A N 1
ATOM 1356 C CA . VAL A 1 174 ? 16.560 3.815 -3.474 1.00 89.50 174 VAL A CA 1
ATOM 1357 C C . VAL A 1 174 ? 15.490 2.921 -2.855 1.00 89.50 174 VAL A C 1
ATOM 1359 O O . VAL A 1 174 ? 15.715 2.335 -1.801 1.00 89.50 174 VAL A O 1
ATOM 1362 N N . MET A 1 175 ? 14.369 2.734 -3.550 1.00 89.56 175 MET A N 1
ATOM 1363 C CA . MET A 1 175 ? 13.334 1.763 -3.179 1.00 89.56 175 MET A CA 1
ATOM 1364 C C . MET A 1 175 ? 13.759 0.305 -3.426 1.00 89.56 175 MET A C 1
ATOM 1366 O O . MET A 1 175 ? 12.997 -0.623 -3.183 1.00 89.56 175 MET A O 1
ATOM 1370 N N . GLY A 1 176 ? 14.962 0.067 -3.950 1.00 91.19 176 GLY A N 1
ATOM 1371 C CA . GLY A 1 176 ? 15.476 -1.264 -4.247 1.00 91.19 176 GLY A CA 1
ATOM 1372 C C . GLY A 1 176 ? 15.018 -1.847 -5.586 1.00 91.19 176 GLY A C 1
ATOM 1373 O O . GLY A 1 176 ? 15.286 -3.023 -5.835 1.00 91.19 176 GLY A O 1
ATOM 1374 N N . THR A 1 177 ? 14.380 -1.048 -6.441 1.00 95.06 177 THR A N 1
ATOM 1375 C CA . THR A 1 177 ? 13.827 -1.438 -7.746 1.00 95.06 177 THR A CA 1
ATOM 1376 C C . THR A 1 177 ? 14.827 -1.199 -8.881 1.00 95.06 177 THR A C 1
ATOM 1378 O O . THR A 1 177 ? 15.479 -0.156 -8.931 1.00 95.06 177 THR A O 1
ATOM 1381 N N . TYR A 1 178 ? 14.912 -2.137 -9.826 1.00 95.69 178 TYR A N 1
ATOM 1382 C CA . TYR A 1 178 ? 15.704 -1.992 -11.054 1.00 95.69 178 TYR A CA 1
ATOM 1383 C C . TYR A 1 178 ? 14.838 -1.451 -12.196 1.00 95.69 178 TYR A C 1
ATOM 1385 O O . TYR A 1 178 ? 13.621 -1.630 -12.200 1.00 95.69 178 TYR A O 1
ATOM 1393 N N . VAL A 1 179 ? 15.440 -0.774 -13.175 1.00 96.44 179 VAL A N 1
ATOM 1394 C CA . VAL A 1 179 ? 14.719 -0.060 -14.238 1.00 96.44 179 VAL A CA 1
ATOM 1395 C C . VAL A 1 179 ? 15.228 -0.553 -15.578 1.00 96.44 179 VAL A C 1
ATOM 1397 O O . VAL A 1 179 ? 16.309 -0.196 -16.029 1.00 96.44 179 VAL A O 1
ATOM 1400 N N . ASN A 1 180 ? 14.412 -1.343 -16.263 1.00 96.00 180 ASN A N 1
ATOM 1401 C CA . ASN A 1 180 ? 14.765 -1.837 -17.585 1.00 96.00 180 ASN A CA 1
ATOM 1402 C C . ASN A 1 180 ? 14.656 -0.730 -18.643 1.00 96.00 180 ASN A C 1
ATOM 1404 O O . ASN A 1 180 ? 15.470 -0.626 -19.559 1.00 96.00 180 ASN A O 1
ATOM 1408 N N . LYS A 1 181 ? 13.619 0.114 -18.548 1.00 96.56 181 LYS A N 1
ATOM 1409 C CA . LYS A 1 181 ? 13.345 1.108 -19.589 1.00 96.56 181 LYS A CA 1
ATOM 1410 C C . LYS A 1 181 ? 12.567 2.307 -19.084 1.00 96.56 181 LYS A C 1
ATOM 1412 O O . LYS A 1 181 ? 11.597 2.160 -18.350 1.00 96.56 181 LYS A O 1
ATOM 1417 N N . VAL A 1 182 ? 12.922 3.482 -19.600 1.00 95.75 182 VAL A N 1
ATOM 1418 C CA . VAL A 1 182 ? 12.125 4.707 -19.487 1.00 95.75 182 VAL A CA 1
ATOM 1419 C C . VAL A 1 182 ? 11.877 5.252 -20.890 1.00 95.75 182 VAL A C 1
ATOM 1421 O O . VAL A 1 182 ? 12.790 5.333 -21.712 1.00 95.75 182 VAL A O 1
ATOM 1424 N N . LYS A 1 183 ? 10.626 5.596 -21.195 1.00 94.44 183 LYS A N 1
ATOM 1425 C CA . LYS A 1 183 ? 10.243 6.309 -22.418 1.00 94.44 183 LYS A CA 1
ATOM 1426 C C . LYS A 1 183 ? 9.458 7.554 -22.055 1.00 94.44 183 LYS A C 1
ATOM 1428 O O . LYS A 1 183 ? 8.413 7.452 -21.415 1.00 94.44 183 LYS A O 1
ATOM 1433 N N . LEU A 1 184 ? 9.928 8.699 -22.528 1.00 92.25 184 LEU A N 1
ATOM 1434 C CA . LEU A 1 184 ? 9.247 9.973 -22.367 1.00 92.25 184 LEU A CA 1
ATOM 1435 C C . LEU A 1 184 ? 8.387 10.285 -23.592 1.00 92.25 184 LEU A C 1
ATOM 1437 O O . LEU A 1 184 ? 8.713 9.915 -24.724 1.00 92.25 184 LEU A O 1
ATOM 1441 N N . LYS A 1 185 ? 7.256 10.942 -23.350 1.00 88.75 185 LYS A N 1
ATOM 1442 C CA . LYS A 1 185 ? 6.383 11.487 -24.385 1.00 88.75 185 LYS A CA 1
ATOM 1443 C C . LYS A 1 185 ? 5.862 12.846 -23.937 1.00 88.75 185 LYS A C 1
ATOM 1445 O O . LYS A 1 185 ? 5.157 12.921 -22.934 1.00 88.75 185 LYS A O 1
ATOM 1450 N N . GLU A 1 186 ? 6.165 13.881 -24.708 1.00 82.69 186 GLU A N 1
ATOM 1451 C CA . GLU A 1 186 ? 5.637 15.232 -24.499 1.00 82.69 186 GLU A CA 1
ATOM 1452 C C . GLU A 1 186 ? 4.106 15.277 -24.595 1.00 82.69 186 GLU A C 1
ATOM 1454 O O . GLU A 1 186 ? 3.502 14.603 -25.441 1.00 82.69 186 GLU A O 1
ATOM 1459 N N . ASP A 1 187 ? 3.490 16.099 -23.741 1.00 69.50 187 ASP A N 1
ATOM 1460 C CA . ASP A 1 187 ? 2.109 16.553 -23.894 1.00 69.50 187 ASP A CA 1
ATOM 1461 C C . ASP A 1 187 ? 2.109 17.995 -24.427 1.00 69.50 187 ASP A C 1
ATOM 1463 O O . ASP A 1 187 ? 2.948 18.812 -24.056 1.00 69.50 187 ASP A O 1
ATOM 1467 N N . GLY A 1 188 ? 1.208 18.292 -25.359 1.00 56.41 188 GLY A N 1
ATOM 1468 C CA . GLY A 1 188 ? 1.363 19.331 -26.389 1.00 56.41 188 GLY A CA 1
ATOM 1469 C C . GLY A 1 188 ? 1.327 20.809 -25.968 1.00 56.41 188 GLY A C 1
ATOM 1470 O O . GLY A 1 188 ? 1.106 21.637 -26.849 1.00 56.41 188 GLY A O 1
ATOM 1471 N N . ASP A 1 189 ? 1.539 21.164 -24.697 1.00 55.06 189 ASP A N 1
ATOM 1472 C CA . ASP A 1 189 ? 1.569 22.560 -24.228 1.00 55.06 189 ASP A CA 1
ATOM 1473 C C . ASP A 1 189 ? 2.910 22.899 -23.545 1.00 55.06 189 ASP A C 1
ATOM 1475 O O . ASP A 1 189 ? 3.121 22.677 -22.353 1.00 55.06 189 ASP A O 1
ATOM 1479 N N . GLN A 1 190 ? 3.837 23.455 -24.334 1.00 53.78 190 GLN A N 1
ATOM 1480 C CA . GLN A 1 190 ? 5.188 23.861 -23.923 1.00 53.78 190 GLN A CA 1
ATOM 1481 C C . GLN A 1 190 ? 5.250 25.340 -23.496 1.00 53.78 190 GLN A C 1
ATOM 1483 O O . GLN A 1 190 ? 5.966 26.135 -24.110 1.00 53.78 190 GLN A O 1
ATOM 1488 N N . SER A 1 191 ? 4.501 25.759 -22.473 1.00 51.28 191 SER A N 1
ATOM 1489 C CA . SER A 1 191 ? 4.637 27.146 -21.996 1.00 51.28 191 SER A CA 1
ATOM 1490 C C . SER A 1 191 ? 5.715 27.340 -20.922 1.00 51.28 191 SER A C 1
ATOM 1492 O O . SER A 1 191 ? 6.182 28.463 -20.799 1.00 51.28 191 SER A O 1
ATOM 1494 N N . ASP A 1 192 ? 6.144 26.294 -20.194 1.00 48.34 192 ASP A N 1
ATOM 1495 C CA . ASP A 1 192 ? 7.177 26.385 -19.135 1.00 48.34 192 ASP A CA 1
ATOM 1496 C C . ASP A 1 192 ? 7.825 25.011 -18.797 1.00 48.34 192 ASP A C 1
ATOM 1498 O O . ASP A 1 192 ? 7.592 24.430 -17.736 1.00 48.34 192 ASP A O 1
ATOM 1502 N N . GLY A 1 193 ? 8.666 24.479 -19.696 1.00 58.00 193 GLY A N 1
ATOM 1503 C CA . GLY A 1 193 ? 9.398 23.209 -19.507 1.00 58.00 193 GLY A CA 1
ATOM 1504 C C . GLY A 1 193 ? 8.676 21.970 -20.056 1.00 58.00 193 GLY A C 1
ATOM 1505 O O . GLY A 1 193 ? 7.523 22.055 -20.477 1.00 58.00 193 GLY A O 1
ATOM 1506 N N . PHE A 1 194 ? 9.361 20.817 -20.095 1.00 60.28 194 PHE A N 1
ATOM 1507 C CA . PHE A 1 194 ? 8.729 19.570 -20.533 1.00 60.28 194 PHE A CA 1
ATOM 1508 C C . PHE A 1 194 ? 7.687 19.152 -19.492 1.00 60.28 194 PHE A C 1
ATOM 1510 O O . PHE A 1 194 ? 7.959 19.103 -18.296 1.00 60.28 194 PHE A O 1
ATOM 1517 N N . SER A 1 195 ? 6.471 18.903 -19.961 1.00 73.12 195 SER A N 1
ATOM 1518 C CA . SER A 1 195 ? 5.358 18.325 -19.218 1.00 73.12 195 SER A CA 1
ATOM 1519 C C . SER A 1 195 ? 4.830 17.199 -20.089 1.00 73.12 195 SER A C 1
ATOM 1521 O O . SER A 1 195 ? 4.536 17.402 -21.268 1.00 73.12 195 SER A O 1
ATOM 1523 N N . GLY A 1 196 ? 4.772 15.990 -19.549 1.00 85.19 196 GLY A N 1
ATOM 1524 C CA . GLY A 1 196 ? 4.519 14.819 -20.369 1.00 85.19 196 GLY A CA 1
ATOM 1525 C C . GLY A 1 196 ? 4.259 13.558 -19.570 1.00 85.19 196 GLY A C 1
ATOM 1526 O O . GLY A 1 196 ? 3.930 13.581 -18.380 1.00 85.19 196 GLY A O 1
ATOM 1527 N N . LEU A 1 197 ? 4.392 12.436 -20.263 1.00 92.00 197 LEU A N 1
ATOM 1528 C CA . LEU A 1 197 ? 4.219 11.099 -19.724 1.00 92.00 197 LEU A CA 1
ATOM 1529 C C . LEU A 1 197 ? 5.556 10.366 -19.723 1.00 92.00 197 LEU A C 1
ATOM 1531 O O . LEU A 1 197 ? 6.261 10.353 -20.732 1.00 92.00 197 LEU A O 1
ATOM 1535 N N . ALA A 1 198 ? 5.857 9.701 -18.613 1.00 94.56 198 ALA A N 1
ATOM 1536 C CA . ALA A 1 198 ? 6.933 8.730 -18.515 1.00 94.56 198 ALA A CA 1
ATOM 1537 C C . ALA A 1 198 ? 6.323 7.331 -18.447 1.00 94.56 198 ALA A C 1
ATOM 1539 O O . ALA A 1 198 ? 5.555 7.037 -17.533 1.00 94.56 198 ALA A O 1
ATOM 1540 N N . ALA A 1 199 ? 6.654 6.481 -19.417 1.00 97.25 199 ALA A N 1
ATOM 1541 C CA . ALA A 1 199 ? 6.388 5.051 -19.370 1.00 97.25 199 ALA A CA 1
ATOM 1542 C C . ALA A 1 199 ? 7.640 4.337 -18.855 1.00 97.25 199 ALA A C 1
ATOM 1544 O O . ALA A 1 199 ? 8.709 4.454 -19.458 1.00 97.25 199 ALA A O 1
ATOM 1545 N N . VAL A 1 200 ? 7.496 3.614 -17.753 1.00 98.19 200 VAL A N 1
ATOM 1546 C CA . VAL A 1 200 ? 8.587 2.975 -17.022 1.00 98.19 200 VAL A CA 1
ATOM 1547 C C . VAL A 1 200 ? 8.354 1.472 -16.984 1.00 98.19 200 VAL A C 1
ATOM 1549 O O . VAL A 1 200 ? 7.235 1.011 -16.764 1.00 98.19 200 VAL A O 1
ATOM 1552 N N . GLU A 1 201 ? 9.421 0.720 -17.206 1.00 98.25 201 GLU A N 1
ATOM 1553 C CA . GLU A 1 201 ? 9.492 -0.724 -17.043 1.00 98.25 201 GLU A CA 1
ATOM 1554 C C . GLU A 1 201 ? 10.506 -1.033 -15.944 1.00 98.25 201 GLU A C 1
ATOM 1556 O O . GLU A 1 201 ? 11.668 -0.630 -16.043 1.00 98.25 201 GLU A O 1
ATOM 1561 N N . ALA A 1 202 ? 10.052 -1.712 -14.896 1.00 98.00 202 ALA A N 1
ATOM 1562 C CA . ALA A 1 202 ? 10.770 -1.875 -13.645 1.00 98.00 202 ALA A CA 1
ATOM 1563 C C . ALA A 1 202 ? 10.684 -3.313 -13.119 1.00 98.00 202 ALA A C 1
ATOM 1565 O O . ALA A 1 202 ? 9.696 -4.009 -13.354 1.00 98.00 202 ALA A O 1
ATOM 1566 N N . ILE A 1 203 ? 11.719 -3.729 -12.389 1.00 97.94 203 ILE A N 1
ATOM 1567 C CA . ILE A 1 203 ? 11.822 -5.032 -11.727 1.00 97.94 203 ILE A CA 1
ATOM 1568 C C . ILE A 1 203 ? 11.861 -4.788 -10.222 1.00 97.94 203 ILE A C 1
ATOM 1570 O O . ILE A 1 203 ? 12.825 -4.239 -9.681 1.00 97.94 203 ILE A O 1
ATOM 1574 N N . VAL A 1 204 ? 10.753 -5.121 -9.570 1.00 97.81 204 VAL A N 1
ATOM 1575 C CA . VAL A 1 204 ? 10.430 -4.724 -8.200 1.00 97.81 204 VAL A CA 1
ATOM 1576 C C . VAL A 1 204 ? 10.638 -5.920 -7.265 1.00 97.81 204 VAL A C 1
ATOM 1578 O O . VAL A 1 204 ? 10.127 -6.995 -7.563 1.00 97.81 204 VAL A O 1
ATOM 1581 N N . PRO A 1 205 ? 11.356 -5.776 -6.139 1.00 95.56 205 PRO A N 1
ATOM 1582 C CA . PRO A 1 205 ? 11.767 -6.915 -5.313 1.00 95.56 205 PRO A CA 1
ATOM 1583 C C . PRO A 1 205 ? 10.621 -7.641 -4.612 1.00 95.56 205 PRO A C 1
ATOM 1585 O O . PRO A 1 205 ? 10.693 -8.847 -4.410 1.00 95.56 205 PRO A O 1
ATOM 1588 N N . ASN A 1 206 ? 9.583 -6.920 -4.192 1.00 94.88 206 ASN A N 1
ATOM 1589 C CA . ASN A 1 206 ? 8.479 -7.493 -3.431 1.00 94.88 206 ASN A CA 1
ATOM 1590 C C . ASN A 1 206 ? 7.224 -6.610 -3.512 1.00 94.88 206 ASN A C 1
ATOM 1592 O O . ASN A 1 206 ? 7.220 -5.532 -4.113 1.00 94.88 206 ASN A O 1
ATOM 1596 N N . ILE A 1 207 ? 6.142 -7.094 -2.904 1.00 95.31 207 ILE A N 1
ATOM 1597 C CA . ILE A 1 207 ? 4.833 -6.437 -2.914 1.00 95.31 207 ILE A CA 1
ATOM 1598 C C . ILE A 1 207 ? 4.858 -5.108 -2.153 1.00 95.31 207 ILE A C 1
ATOM 1600 O O . ILE A 1 207 ? 4.232 -4.152 -2.604 1.00 95.31 207 ILE A O 1
ATOM 1604 N N . GLU A 1 208 ? 5.573 -5.014 -1.034 1.00 93.88 208 GLU A N 1
ATOM 1605 C CA . GLU A 1 208 ? 5.669 -3.768 -0.264 1.00 93.88 208 GLU A CA 1
ATOM 1606 C C . GLU A 1 208 ? 6.266 -2.650 -1.121 1.00 93.88 208 GLU A C 1
ATOM 1608 O O . GLU A 1 208 ? 5.636 -1.606 -1.312 1.00 93.88 208 GLU A O 1
ATOM 1613 N N . THR A 1 209 ? 7.414 -2.917 -1.750 1.00 94.94 209 THR A N 1
ATOM 1614 C CA . THR A 1 209 ? 8.055 -1.983 -2.678 1.00 94.94 209 THR A CA 1
ATOM 1615 C C . THR A 1 209 ? 7.152 -1.659 -3.867 1.00 94.94 209 THR A C 1
ATOM 1617 O O . THR A 1 209 ? 7.103 -0.512 -4.305 1.00 94.94 209 THR A O 1
ATOM 1620 N N . LEU A 1 210 ? 6.384 -2.624 -4.384 1.00 97.00 210 LEU A N 1
ATOM 1621 C CA . LEU A 1 210 ? 5.437 -2.366 -5.473 1.00 97.00 210 LEU A CA 1
ATOM 1622 C C . LEU A 1 210 ? 4.383 -1.322 -5.078 1.00 97.00 210 LEU A C 1
ATOM 1624 O O . LEU A 1 210 ? 4.122 -0.390 -5.843 1.00 97.00 210 LEU A O 1
ATOM 1628 N N . PHE A 1 211 ? 3.804 -1.442 -3.882 1.00 95.06 211 PHE A N 1
ATOM 1629 C CA . PHE A 1 211 ? 2.851 -0.454 -3.373 1.00 95.06 211 PHE A CA 1
ATOM 1630 C C . PHE A 1 211 ? 3.517 0.905 -3.142 1.00 95.06 211 PHE A C 1
ATOM 1632 O O . PHE A 1 211 ? 2.929 1.931 -3.485 1.00 95.06 211 PHE A O 1
ATOM 1639 N N . GLU A 1 212 ? 4.746 0.937 -2.628 1.00 92.25 212 GLU A N 1
ATOM 1640 C CA . GLU A 1 212 ? 5.504 2.182 -2.460 1.00 92.25 212 GLU A CA 1
ATOM 1641 C C . GLU A 1 212 ? 5.754 2.899 -3.790 1.00 92.25 212 GLU A C 1
ATOM 1643 O O . GLU A 1 212 ? 5.520 4.108 -3.884 1.00 92.25 212 GLU A O 1
ATOM 1648 N N . VAL A 1 213 ? 6.166 2.166 -4.831 1.00 94.56 213 VAL A N 1
ATOM 1649 C CA . VAL A 1 213 ? 6.335 2.699 -6.192 1.00 94.56 213 VAL A CA 1
ATOM 1650 C C . VAL A 1 213 ? 5.021 3.302 -6.679 1.00 94.56 213 VAL A C 1
ATOM 1652 O O . VAL A 1 213 ? 4.976 4.448 -7.130 1.00 94.56 213 VAL A O 1
ATOM 1655 N N . VAL A 1 214 ? 3.926 2.559 -6.545 1.00 94.81 214 VAL A N 1
ATOM 1656 C CA . VAL A 1 214 ? 2.601 3.006 -6.981 1.00 94.81 214 VAL A CA 1
ATOM 1657 C C . VAL A 1 214 ? 2.148 4.274 -6.250 1.00 94.81 214 VAL A C 1
ATOM 1659 O O . VAL A 1 214 ? 1.598 5.179 -6.877 1.00 94.81 214 VAL A O 1
ATOM 1662 N N . LEU A 1 215 ? 2.418 4.397 -4.953 1.00 90.75 215 LEU A N 1
ATOM 1663 C CA . LEU A 1 215 ? 2.073 5.587 -4.174 1.00 90.75 215 LEU A CA 1
ATOM 1664 C C . LEU A 1 215 ? 2.856 6.823 -4.606 1.00 90.75 215 LEU A C 1
ATOM 1666 O O . LEU A 1 215 ? 2.262 7.878 -4.826 1.00 90.75 215 LEU A O 1
ATOM 1670 N N . HIS A 1 216 ? 4.175 6.695 -4.739 1.00 88.25 216 HIS A N 1
ATOM 1671 C CA . HIS A 1 216 ? 5.043 7.832 -5.042 1.00 88.25 216 HIS A CA 1
ATOM 1672 C C . HIS A 1 216 ? 4.865 8.325 -6.474 1.00 88.25 216 HIS A C 1
ATOM 1674 O O . HIS A 1 216 ? 4.865 9.532 -6.722 1.00 88.25 216 HIS A O 1
ATOM 1680 N N . PHE A 1 217 ? 4.673 7.400 -7.416 1.00 90.19 217 PHE A N 1
ATOM 1681 C CA . PHE A 1 217 ? 4.510 7.751 -8.821 1.00 90.19 217 PHE A CA 1
ATOM 1682 C C . PHE A 1 217 ? 3.057 7.985 -9.230 1.00 90.19 217 PHE A C 1
ATOM 1684 O O . PHE A 1 217 ? 2.851 8.584 -10.282 1.00 90.19 217 PHE A O 1
ATOM 1691 N N . SER A 1 218 ? 2.065 7.557 -8.438 1.00 90.38 218 SER A N 1
ATOM 1692 C CA . SER A 1 218 ? 0.626 7.722 -8.712 1.00 90.38 218 SER A CA 1
ATOM 1693 C C . SER A 1 218 ? 0.279 7.480 -10.193 1.00 90.38 218 SER A C 1
ATOM 1695 O O . SER A 1 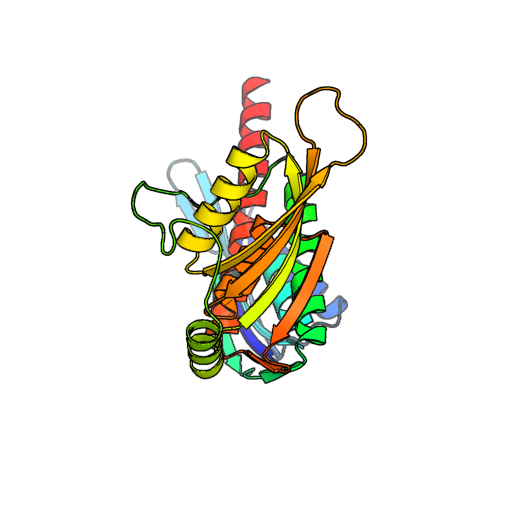218 ? -0.079 8.408 -10.931 1.00 90.38 218 SER A O 1
ATOM 1697 N N . PRO A 1 219 ? 0.498 6.249 -10.688 1.00 93.94 219 PRO A N 1
ATOM 1698 C CA . PRO A 1 219 ? 0.466 5.968 -12.113 1.00 93.94 219 PRO A CA 1
ATOM 1699 C C . PRO A 1 219 ? -0.930 6.176 -12.716 1.00 93.94 219 PRO A C 1
ATOM 1701 O O . PRO A 1 219 ? -1.950 5.811 -12.137 1.00 93.94 219 PRO A O 1
ATOM 1704 N N . LEU A 1 220 ? -0.972 6.721 -13.934 1.00 92.12 220 LEU A N 1
ATOM 1705 C CA . LEU A 1 220 ? -2.183 6.831 -14.756 1.00 92.12 220 LEU A CA 1
ATOM 1706 C C . LEU A 1 220 ? -2.614 5.478 -15.331 1.00 92.12 220 LEU A C 1
ATOM 1708 O O . LEU A 1 220 ? -3.795 5.256 -15.594 1.00 92.12 220 LEU A O 1
ATOM 1712 N N . ALA A 1 221 ? -1.641 4.607 -15.589 1.00 95.19 221 ALA A N 1
ATOM 1713 C CA . ALA A 1 221 ? -1.834 3.252 -16.078 1.00 95.19 221 ALA A CA 1
ATOM 1714 C C . ALA A 1 221 ? -0.712 2.367 -15.535 1.00 95.19 221 ALA A C 1
ATOM 1716 O O . ALA A 1 221 ? 0.419 2.831 -15.392 1.00 95.19 221 ALA A O 1
ATOM 1717 N N . MET A 1 222 ? -1.017 1.106 -15.250 1.00 97.44 222 MET A N 1
ATOM 1718 C CA . MET A 1 222 ? -0.057 0.144 -14.718 1.00 97.44 222 MET A CA 1
ATOM 1719 C C . MET A 1 222 ? -0.428 -1.286 -15.114 1.00 97.44 222 MET A C 1
ATOM 1721 O O . MET A 1 222 ? -1.611 -1.589 -15.286 1.00 97.44 222 MET A O 1
ATOM 1725 N N . SER A 1 223 ? 0.576 -2.146 -15.254 1.00 98.25 223 SER A N 1
ATOM 1726 C CA . SER A 1 223 ? 0.438 -3.582 -15.488 1.00 98.25 223 SER A CA 1
ATOM 1727 C C . SER A 1 223 ? 1.546 -4.351 -14.776 1.00 98.25 223 SER A C 1
ATOM 1729 O O . SER A 1 223 ? 2.666 -3.866 -14.622 1.00 98.25 223 SER A O 1
ATOM 1731 N N . ILE A 1 224 ? 1.222 -5.566 -14.344 1.00 98.44 224 ILE A N 1
ATOM 1732 C CA . ILE A 1 224 ? 2.198 -6.556 -13.891 1.00 98.44 224 ILE A CA 1
ATOM 1733 C C . ILE A 1 224 ? 2.322 -7.569 -15.021 1.00 98.44 224 ILE A C 1
ATOM 1735 O O . ILE A 1 224 ? 1.335 -8.191 -15.410 1.00 98.44 224 ILE A O 1
ATOM 1739 N N . GLU A 1 225 ? 3.521 -7.692 -15.568 1.00 97.62 225 GLU A N 1
ATOM 1740 C CA . GLU A 1 225 ? 3.827 -8.615 -16.660 1.00 97.62 225 GLU A CA 1
ATOM 1741 C C . GLU A 1 225 ? 4.186 -10.005 -16.118 1.00 97.62 225 GLU A C 1
ATOM 1743 O O . GLU A 1 225 ? 3.920 -11.010 -16.772 1.00 97.62 225 GLU A O 1
ATOM 1748 N N . TYR A 1 226 ? 4.761 -10.057 -14.911 1.00 97.25 226 TYR A N 1
ATOM 1749 C CA . TYR A 1 226 ? 5.069 -11.275 -14.166 1.00 97.25 226 TYR A CA 1
ATOM 1750 C C . TYR A 1 226 ? 5.228 -10.952 -12.666 1.00 97.25 226 TYR A C 1
ATOM 1752 O O . TYR A 1 226 ? 5.764 -9.888 -12.351 1.00 97.25 226 TYR A O 1
ATOM 1760 N N . PRO A 1 227 ? 4.819 -11.832 -11.733 1.00 97.31 227 PRO A N 1
ATOM 1761 C CA . PRO A 1 227 ? 4.076 -13.076 -11.957 1.00 97.31 227 PRO A CA 1
ATOM 1762 C C . PRO A 1 227 ? 2.588 -12.830 -12.261 1.00 97.31 227 PRO A C 1
ATOM 1764 O O . PRO A 1 227 ? 2.051 -11.757 -12.000 1.00 97.31 227 PRO A O 1
ATOM 1767 N N . GLU A 1 228 ? 1.891 -13.847 -12.780 1.00 97.50 228 GLU A N 1
ATOM 1768 C CA . GLU A 1 228 ? 0.432 -13.789 -13.011 1.00 97.50 228 GLU A CA 1
ATOM 1769 C C . GLU A 1 228 ? -0.379 -13.737 -11.704 1.00 97.50 228 GLU A C 1
ATOM 1771 O O . GLU A 1 228 ? -1.535 -13.303 -11.690 1.00 97.50 228 GLU A O 1
ATOM 1776 N N . VAL A 1 229 ? 0.227 -14.186 -10.603 1.00 97.38 229 VAL A N 1
ATOM 1777 C CA . VAL A 1 229 ? -0.372 -14.284 -9.273 1.00 97.38 229 VAL A CA 1
ATOM 1778 C C . VAL A 1 229 ? 0.604 -13.709 -8.254 1.00 97.38 229 VAL A C 1
ATOM 1780 O O . VAL A 1 229 ? 1.773 -14.083 -8.233 1.00 97.38 229 VAL A O 1
ATOM 1783 N N . LEU A 1 230 ? 0.115 -12.813 -7.401 1.00 96.94 230 LEU A N 1
ATOM 1784 C CA . LEU A 1 230 ? 0.871 -12.244 -6.291 1.00 96.94 230 LEU A CA 1
ATOM 1785 C C . LEU A 1 230 ? 0.492 -12.934 -4.986 1.00 96.94 230 LEU A C 1
ATOM 1787 O O . LEU A 1 230 ? -0.692 -13.067 -4.666 1.00 96.94 230 LEU A O 1
ATOM 1791 N N . ARG A 1 231 ? 1.507 -13.329 -4.216 1.00 95.69 231 ARG A N 1
ATOM 1792 C CA . ARG A 1 231 ? 1.344 -13.938 -2.897 1.00 95.69 231 ARG A CA 1
ATOM 1793 C C . ARG A 1 231 ? 1.513 -12.891 -1.805 1.00 95.69 231 ARG A C 1
ATOM 1795 O O . ARG A 1 231 ? 2.608 -12.385 -1.618 1.00 95.69 231 ARG A O 1
ATOM 1802 N N . PHE A 1 232 ? 0.453 -12.645 -1.048 1.00 96.50 232 PHE A N 1
ATOM 1803 C CA . PHE A 1 232 ? 0.459 -11.790 0.133 1.00 96.50 232 PHE A CA 1
ATOM 1804 C C . PHE A 1 232 ? 0.640 -12.657 1.379 1.00 96.50 232 PHE A C 1
ATOM 1806 O O . PHE A 1 232 ? -0.234 -13.468 1.700 1.00 96.50 232 PHE A O 1
ATOM 1813 N N . THR A 1 233 ? 1.768 -12.501 2.069 1.00 95.94 233 THR A N 1
ATOM 1814 C CA . THR A 1 233 ? 2.001 -13.098 3.392 1.00 95.94 233 THR A CA 1
ATOM 1815 C C . THR A 1 233 ? 1.332 -12.267 4.489 1.00 95.94 233 THR A C 1
ATOM 1817 O O . THR A 1 233 ? 0.892 -11.140 4.253 1.00 95.94 233 THR A O 1
ATOM 1820 N N . LEU A 1 234 ? 1.263 -12.796 5.715 1.00 96.00 234 LEU A N 1
ATOM 1821 C CA . LEU A 1 234 ? 0.734 -12.032 6.855 1.00 96.00 234 LEU A CA 1
ATOM 1822 C C . LEU A 1 234 ? 1.549 -10.755 7.108 1.00 96.00 234 LEU A C 1
ATOM 1824 O O . LEU A 1 234 ? 0.975 -9.708 7.400 1.00 96.00 234 LEU A O 1
ATOM 1828 N N . VAL A 1 235 ? 2.875 -10.844 6.948 1.00 94.25 235 VAL A N 1
ATOM 1829 C CA . VAL A 1 235 ? 3.797 -9.715 7.126 1.00 94.25 235 VAL A CA 1
ATOM 1830 C C . VAL A 1 235 ? 3.534 -8.640 6.078 1.00 94.25 235 VAL A C 1
ATOM 1832 O O . VAL A 1 235 ? 3.363 -7.484 6.456 1.00 94.25 235 VAL A O 1
ATOM 1835 N N . ASP A 1 236 ? 3.393 -9.020 4.803 1.00 95.31 236 ASP A N 1
ATOM 1836 C CA . ASP A 1 236 ? 3.092 -8.060 3.732 1.00 95.31 236 ASP A CA 1
ATOM 1837 C C . ASP A 1 236 ? 1.784 -7.314 4.026 1.00 95.31 236 ASP A C 1
ATOM 1839 O O . ASP A 1 236 ? 1.712 -6.091 3.938 1.00 95.31 236 ASP A O 1
ATOM 1843 N N . ILE A 1 237 ? 0.730 -8.042 4.413 1.00 96.38 237 ILE A N 1
ATOM 1844 C CA . ILE A 1 237 ? -0.584 -7.452 4.704 1.00 96.38 237 ILE A CA 1
ATOM 1845 C C . ILE A 1 237 ? -0.486 -6.471 5.873 1.00 96.38 237 ILE A C 1
ATOM 1847 O O . ILE A 1 237 ? -1.035 -5.369 5.790 1.00 96.38 237 ILE A O 1
ATOM 1851 N N . GLN A 1 238 ? 0.218 -6.855 6.939 1.00 95.50 238 GLN A N 1
ATOM 1852 C CA . GLN A 1 238 ? 0.410 -6.012 8.112 1.00 95.50 238 GLN A CA 1
ATOM 1853 C C . GLN A 1 238 ? 1.193 -4.744 7.770 1.00 95.50 238 GLN A C 1
ATOM 1855 O O . GLN A 1 238 ? 0.749 -3.642 8.091 1.00 95.50 238 GLN A O 1
ATOM 1860 N N . ASN A 1 239 ? 2.326 -4.885 7.083 1.00 94.06 239 ASN A N 1
ATOM 1861 C CA . ASN A 1 239 ? 3.193 -3.767 6.725 1.00 94.06 239 ASN A CA 1
ATOM 1862 C C . ASN A 1 239 ? 2.489 -2.807 5.768 1.00 94.06 239 ASN A C 1
ATOM 1864 O O . ASN A 1 239 ? 2.497 -1.600 5.999 1.00 94.06 239 ASN A O 1
ATOM 1868 N N . LEU A 1 240 ? 1.789 -3.322 4.753 1.00 95.00 240 LEU A N 1
ATOM 1869 C CA . LEU A 1 240 ? 0.969 -2.498 3.866 1.00 95.00 240 LEU A CA 1
ATOM 1870 C C . LEU A 1 240 ? -0.097 -1.728 4.651 1.00 95.00 240 LEU A C 1
ATOM 1872 O O . LEU A 1 240 ? -0.231 -0.516 4.483 1.00 95.00 240 LEU A O 1
ATOM 1876 N N . ALA A 1 241 ? -0.846 -2.404 5.520 1.00 95.31 241 ALA A N 1
ATOM 1877 C CA . ALA A 1 241 ? -1.907 -1.778 6.297 1.00 95.31 241 ALA A CA 1
ATOM 1878 C C . ALA A 1 241 ? -1.374 -0.692 7.246 1.00 95.31 241 ALA A C 1
ATOM 1880 O O . ALA A 1 241 ? -1.953 0.397 7.300 1.00 95.31 241 ALA A O 1
ATOM 1881 N N . ILE A 1 242 ? -0.262 -0.948 7.941 1.00 93.62 242 ILE A N 1
ATOM 1882 C CA . ILE A 1 242 ? 0.410 0.027 8.811 1.00 93.62 242 ILE A CA 1
ATOM 1883 C C . ILE A 1 242 ? 0.926 1.207 7.988 1.00 93.62 242 ILE A C 1
ATOM 1885 O O . ILE A 1 242 ? 0.589 2.348 8.295 1.00 93.62 242 ILE A O 1
ATOM 1889 N N . ASN A 1 243 ? 1.676 0.957 6.912 1.00 91.69 243 ASN A N 1
ATOM 1890 C CA . ASN A 1 243 ? 2.268 2.010 6.086 1.00 91.69 243 ASN A CA 1
ATOM 1891 C C . ASN A 1 243 ? 1.191 2.929 5.496 1.00 91.69 243 ASN A C 1
ATOM 1893 O O . ASN A 1 243 ? 1.309 4.153 5.573 1.00 91.69 243 ASN A O 1
ATOM 1897 N N . MET A 1 244 ? 0.101 2.361 4.969 1.00 92.31 244 MET A N 1
ATOM 1898 C CA . MET A 1 244 ? -0.993 3.160 4.410 1.00 92.31 244 MET A CA 1
ATOM 1899 C C . MET A 1 244 ? -1.730 3.961 5.488 1.00 92.31 244 MET A C 1
ATOM 1901 O O . MET A 1 244 ? -2.089 5.115 5.257 1.00 92.31 244 MET A O 1
ATOM 1905 N N . SER A 1 245 ? -1.942 3.372 6.667 1.00 93.44 245 SER A N 1
ATOM 1906 C CA . SER A 1 245 ? -2.585 4.056 7.797 1.00 93.44 245 SER A CA 1
ATOM 1907 C C . SER A 1 245 ? -1.735 5.224 8.294 1.00 93.44 245 SER A C 1
ATOM 1909 O O . SER A 1 245 ? -2.250 6.329 8.457 1.00 93.44 245 SER A O 1
ATOM 1911 N N . SER A 1 246 ? -0.428 5.009 8.449 1.00 90.62 246 SER A N 1
ATOM 1912 C CA . SER A 1 246 ? 0.535 6.039 8.848 1.00 90.62 246 SER A CA 1
ATOM 1913 C C . SER A 1 246 ? 0.561 7.204 7.863 1.00 90.62 246 SER A C 1
ATOM 1915 O O . SER A 1 246 ? 0.473 8.353 8.284 1.00 90.62 246 SER A O 1
ATOM 1917 N N . LEU A 1 247 ? 0.561 6.934 6.551 1.00 89.81 247 LEU A N 1
ATOM 1918 C CA . LEU A 1 247 ? 0.502 7.991 5.535 1.00 89.81 247 LEU A CA 1
ATOM 1919 C C . LEU A 1 247 ? -0.769 8.846 5.649 1.00 89.81 247 LEU A C 1
ATOM 1921 O O . LEU A 1 247 ? -0.697 10.074 5.564 1.00 89.81 247 LEU A O 1
ATOM 1925 N N . VAL A 1 248 ? -1.936 8.229 5.866 1.00 91.31 248 VAL A N 1
ATOM 1926 C CA . VAL A 1 248 ? -3.191 8.974 6.079 1.00 91.31 248 VAL A CA 1
ATOM 1927 C C . VAL A 1 248 ? -3.108 9.832 7.343 1.00 91.31 248 VAL A C 1
ATOM 1929 O O . VAL A 1 248 ? -3.494 11.009 7.316 1.00 91.31 248 VAL A O 1
ATOM 1932 N N . THR A 1 249 ? -2.584 9.270 8.432 1.00 89.56 249 THR A N 1
ATOM 1933 C CA . THR A 1 249 ? -2.385 9.971 9.705 1.00 89.56 249 THR A CA 1
ATOM 1934 C C . THR A 1 249 ? -1.453 11.169 9.543 1.00 89.56 249 THR A C 1
ATOM 1936 O O . THR A 1 249 ? -1.804 12.274 9.960 1.00 89.56 249 THR A O 1
ATOM 1939 N N . ASP A 1 250 ? -0.320 11.006 8.861 1.00 88.19 250 ASP A N 1
ATOM 1940 C CA . ASP A 1 250 ? 0.663 12.068 8.631 1.00 88.19 250 ASP A CA 1
ATOM 1941 C C . ASP A 1 250 ? 0.084 13.218 7.803 1.00 88.19 250 ASP A C 1
ATOM 1943 O O . ASP A 1 250 ? 0.218 14.393 8.169 1.00 88.19 250 ASP A O 1
ATOM 1947 N N . ILE A 1 251 ? -0.634 12.897 6.722 1.00 87.69 251 ILE A N 1
ATOM 1948 C CA . ILE A 1 251 ? -1.319 13.901 5.897 1.00 87.69 251 ILE A CA 1
ATOM 1949 C C . ILE A 1 251 ? -2.358 14.655 6.740 1.00 87.69 251 ILE A C 1
ATOM 1951 O O . ILE A 1 251 ? -2.438 15.887 6.689 1.00 87.69 251 ILE A O 1
ATOM 1955 N N . THR A 1 252 ? -3.136 13.939 7.552 1.00 84.75 252 THR A N 1
ATOM 1956 C CA . THR A 1 252 ? -4.185 14.527 8.398 1.00 84.75 252 THR A CA 1
ATOM 1957 C C . THR A 1 252 ? -3.595 15.433 9.485 1.00 84.75 252 THR A C 1
ATOM 1959 O O . THR A 1 252 ? -4.054 16.567 9.676 1.00 84.75 252 THR A O 1
ATOM 1962 N N . ASN A 1 253 ? -2.524 14.991 10.142 1.00 83.56 253 ASN A N 1
ATOM 1963 C CA . ASN A 1 253 ? -1.818 15.747 11.176 1.00 83.56 253 ASN A CA 1
ATOM 1964 C C . ASN A 1 253 ? -1.131 16.995 10.615 1.00 83.56 253 ASN A C 1
ATOM 1966 O O . ASN A 1 253 ? -1.147 18.057 11.253 1.00 83.56 253 ASN A O 1
ATOM 1970 N N . TYR A 1 254 ? -0.592 16.918 9.396 1.00 80.56 254 TYR A N 1
ATOM 1971 C CA . TYR A 1 254 ? -0.062 18.087 8.700 1.00 80.56 254 TYR A CA 1
ATOM 1972 C C . TYR A 1 254 ? -1.139 19.171 8.525 1.00 80.56 254 TYR A C 1
ATOM 1974 O O . TYR A 1 254 ? -0.907 20.347 8.839 1.00 80.56 254 TYR A O 1
ATOM 1982 N N . VAL A 1 255 ? -2.348 18.789 8.093 1.00 74.31 255 VAL A N 1
ATOM 1983 C CA . VAL A 1 255 ? -3.486 19.717 7.950 1.00 74.31 255 VAL A CA 1
ATOM 1984 C C . VAL A 1 255 ? -3.879 20.325 9.291 1.00 74.31 255 VAL A C 1
ATOM 1986 O O . VAL A 1 255 ? -4.067 21.544 9.375 1.00 74.31 255 VAL A O 1
ATOM 1989 N N . ALA A 1 256 ? -3.996 19.505 10.338 1.00 67.69 256 ALA A N 1
ATOM 1990 C CA . ALA A 1 256 ? -4.352 19.961 11.679 1.00 67.69 256 ALA A CA 1
ATOM 1991 C C . ALA A 1 256 ? -3.345 20.997 12.204 1.00 67.69 256 ALA A C 1
ATOM 1993 O O . ALA A 1 256 ? -3.730 22.089 12.634 1.00 67.69 256 ALA A O 1
ATOM 1994 N N . THR A 1 257 ? -2.050 20.712 12.057 1.00 71.56 257 THR A N 1
ATOM 1995 C CA . THR A 1 257 ? -0.960 21.594 12.496 1.00 71.56 257 THR A CA 1
ATOM 1996 C C . THR A 1 257 ? -0.944 22.913 11.718 1.00 71.56 257 THR A C 1
ATOM 1998 O O . THR A 1 257 ? -0.807 23.990 12.306 1.00 71.56 257 THR A O 1
ATOM 2001 N N . LYS A 1 258 ? -1.135 22.871 10.392 1.00 67.44 258 LYS A N 1
ATOM 2002 C CA . LYS A 1 258 ? -1.211 24.077 9.549 1.00 67.44 258 LYS A CA 1
ATOM 2003 C C . LYS A 1 258 ? -2.423 24.945 9.906 1.00 67.44 258 LYS A C 1
ATOM 2005 O O . LYS A 1 258 ? -2.292 26.166 10.017 1.00 67.44 258 LYS A O 1
ATOM 2010 N N . ARG A 1 259 ? -3.589 24.329 10.139 1.00 58.75 259 ARG A N 1
ATOM 2011 C CA . ARG A 1 259 ? -4.802 25.032 10.597 1.00 58.75 259 ARG A CA 1
ATOM 2012 C C . ARG A 1 259 ? -4.585 25.696 11.954 1.00 58.75 259 ARG A C 1
ATOM 2014 O O . ARG A 1 259 ? -4.925 26.870 12.098 1.00 58.75 259 ARG A O 1
ATOM 2021 N N . TYR A 1 260 ? -3.972 24.993 12.905 1.00 46.72 260 TYR A N 1
ATOM 2022 C CA . TYR A 1 260 ? -3.668 25.528 14.234 1.00 46.72 260 TYR A CA 1
ATOM 2023 C C . TYR A 1 260 ? -2.774 26.778 14.171 1.00 46.72 260 TYR A C 1
ATOM 2025 O O . TYR A 1 260 ? -3.106 27.802 14.770 1.00 46.72 260 TYR A O 1
ATOM 2033 N N . LYS A 1 261 ? -1.704 26.754 13.361 1.00 49.44 261 LYS A N 1
ATOM 2034 C CA . LYS A 1 261 ? -0.841 27.931 13.130 1.00 49.44 261 LYS A CA 1
ATOM 2035 C C . LYS A 1 261 ? -1.623 29.118 12.552 1.00 49.44 261 LYS A C 1
ATOM 2037 O O . LYS A 1 261 ? -1.552 30.217 13.092 1.00 49.44 261 LYS A O 1
ATOM 2042 N N . SER A 1 262 ? -2.460 28.881 11.537 1.00 49.25 262 SER A N 1
ATOM 2043 C CA . SER A 1 262 ? -3.255 29.944 10.895 1.00 49.25 262 SER A CA 1
ATOM 2044 C C . SER A 1 262 ? -4.312 30.595 11.804 1.00 49.25 262 SER A C 1
ATOM 2046 O O . SER A 1 262 ? -4.696 31.742 11.578 1.00 49.25 262 SER A O 1
ATOM 2048 N N . LEU A 1 263 ? -4.800 29.877 12.825 1.00 39.50 263 LEU A N 1
ATOM 2049 C CA . LEU A 1 263 ? -5.750 30.397 13.815 1.00 39.50 263 LEU A CA 1
ATOM 2050 C C . LEU A 1 263 ? -5.055 31.247 14.886 1.00 39.50 263 LEU A C 1
ATOM 2052 O O . LEU A 1 263 ? -5.630 32.237 15.335 1.00 39.50 263 LEU A O 1
ATOM 2056 N N . ASN A 1 264 ? -3.825 30.892 15.260 1.00 40.38 264 ASN A N 1
ATOM 2057 C CA . ASN A 1 264 ? -3.036 31.634 16.245 1.00 40.38 264 ASN A CA 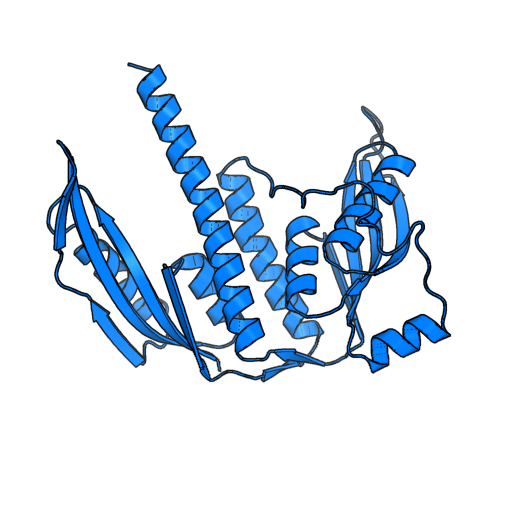1
ATOM 2058 C C . ASN A 1 264 ? -2.361 32.884 15.661 1.00 40.38 264 ASN A C 1
ATOM 2060 O O . ASN A 1 264 ? -2.169 33.846 16.388 1.00 40.38 264 ASN A O 1
ATOM 2064 N N . GLU A 1 265 ? -2.078 32.923 14.357 1.00 41.47 265 GLU A N 1
ATOM 2065 C CA . GLU A 1 265 ? -1.587 34.129 13.660 1.00 41.47 265 GLU A CA 1
ATOM 2066 C C . GLU A 1 265 ? -2.686 35.181 13.403 1.00 41.47 265 GLU A C 1
ATOM 2068 O O . GLU A 1 265 ? -2.400 36.296 12.970 1.00 41.47 265 GLU A O 1
ATOM 2073 N N . ARG A 1 266 ? -3.957 34.836 13.650 1.00 43.03 266 ARG A N 1
ATOM 2074 C CA . ARG A 1 266 ? -5.120 35.735 13.520 1.00 43.03 266 ARG A CA 1
ATOM 2075 C C . ARG A 1 266 ? -5.613 36.303 14.860 1.00 43.03 266 ARG A C 1
ATOM 2077 O O . ARG A 1 266 ? -6.663 36.948 14.876 1.00 43.03 266 ARG A O 1
ATOM 2084 N N . ARG A 1 267 ? -4.904 36.044 15.960 1.00 37.00 267 ARG A N 1
ATOM 2085 C CA . ARG A 1 267 ? -5.156 36.610 17.295 1.00 37.00 267 ARG A CA 1
ATOM 2086 C C . ARG A 1 267 ? -4.094 37.643 17.639 1.00 37.00 267 ARG A C 1
ATOM 2088 O O . ARG A 1 267 ? -4.477 38.629 18.304 1.00 37.00 267 ARG A O 1
#

Foldseek 3Di:
DWKKKFKAKAKDQDPCPRLVVVVVVVVVCVVVVWAWPDKDKDHWDWDDDPPGIMIMIMMITITDDDLLVLLVVLQVRLTPAMATPDDWDKDFQVVVVVSLLVLLVSLVVLCVVLVHADDQPDFDPPLQPDPAAADDPVRVVVLVVLVWWWKKFKFKDWAAPVVRRRVLRRSCSNLVKGWHDWDWDADPDPPDGGITMIITIITGNADLSVSVNCNNRVTPDMDTPDDRMHIDDSVNSRSSSNVSSVSSVVSVVSSVVVVVVVVVVVD